Protein 4F27 (pdb70)

Sequence (341 aa):
DAKGTNVNDKVTASDFKLEKTAFDPNQSGNTFAANFKVTGQVKSGDYFTAKLPDSVTGNGDVDYSNSNNTPIADIKSTNGDVVAKATYDILTKTYTFVFTDYVNDKENINGQFSLPLFTDRAKAPKSGTYDANINIADEFDNKITYNYSSPIAGIDKPNGANISSQIIGVDTASGQNTYKQTVFVNPKQRVLGNTWVYIKGYQDKIEESSGKVSATDTKLRIFEVNDTSKLSDSYYADPNDSNLKEVTGEFKDKISYKYDNVASINFGDINKTYVVLVEGHYDNTGKNLKTQVIQENIDPATGKDYSIFGWNNENVVRYGGGSADGDSASGSSGTGSTGNQ

Nearest PDB structures (foldseek):
  4f24-assembly1_A  TM=9.853E-01  e=6.631E-76  Staphylococcus aureus subsp. aureus MRSA252
  3at0-assembly1_A  TM=9.851E-01  e=6.054E-73  Staphylococcus aureus subsp. aureus N315
  3au0-assembly1_A-2  TM=9.522E-01  e=2.713E-72  Staphylococcus aureus subsp. aureus N315
  4jdz-assembly1_B  TM=7.759E-01  e=1.816E-31  Staphylococcus aureus subsp. aureus TCH60
  4je0-assembly1_B  TM=8.077E-01  e=5.785E-31  Staphylococcus aureus subsp. aureus TCH60

Organism: Staphylococcus aureus (strain MRSA252) (NCBI:txid282458)

Foldseek 3Di:
DAQDAEVLVFKDKDPDDKQDQEDAVQVQDWIKKIKMKGAWADAFNYKWKKFKDLWKAQQWLAACVLVQQKFADFAAAPVGHGQWTWMARGVRRMIMTTGHRQRVPFTTKMKMKMGIMYTPCVSQQAFAKDWIAMGTSNHGTDIHTHPYDAQFDFDPDLQTFHKEKEWGYFHPPNPQFKTKMKIKGPLVLHWFAFKKKKKAQADPDPVQAQWADAPVFKDKWKWFFQDSVPGGRSRDDDCPPPRTHTPRVVFPVAWDRPDGRMIMGGPGTGRTMMMMMMIGGGHDPPHFGKIKMKMWTADPVPRHPIYMDMYMYGHDDDHMYMYMDGHD/DDDDDDDDDPPVD

Structure (mmCIF, N/CA/C/O backbone):
data_4F27
#
_entry.id   4F27
#
_cell.length_a   70.983
_cell.length_b   70.983
_cell.length_c   174.908
_cell.angle_alpha   90.00
_cell.angle_beta   90.00
_cell.angle_gamma   120.00
#
_symmetry.space_group_name_H-M   'P 31 2 1'
#
loop_
_entity.id
_entity.type
_entity.pdbx_description
1 polymer 'Clumping factor B'
2 polymer 'peptide from Fibrinogen alpha chain'
3 non-polymer 'MAGNESIUM ION'
4 water water
#
loop_
_atom_site.group_PDB
_atom_site.id
_atom_site.type_symbol
_atom_site.label_atom_id
_atom_site.label_alt_id
_atom_site.label_comp_id
_atom_site.label_asym_id
_atom_site.label_entity_id
_atom_site.label_seq_id
_atom_site.pdbx_PDB_ins_code
_atom_site.Cartn_x
_atom_site.Cartn_y
_atom_site.Cartn_z
_atom_site.occupancy
_atom_site.B_iso_or_equiv
_atom_site.auth_seq_id
_atom_site.auth_comp_id
_atom_site.auth_asym_id
_atom_site.auth_atom_id
_atom_site.pdbx_PDB_model_num
ATOM 1 N N . ASP A 1 30 ? -46.693 26.262 -31.839 1.00 71.68 209 ASP A N 1
ATOM 2 C CA . ASP A 1 30 ? -46.621 25.416 -30.642 1.00 78.00 209 ASP A CA 1
ATOM 3 C C . ASP A 1 30 ? -45.834 24.090 -30.808 1.00 89.69 209 ASP A C 1
ATOM 4 O O . ASP A 1 30 ? -45.107 23.677 -29.899 1.00 86.29 209 ASP A O 1
ATOM 6 N N . ALA A 1 31 ? -45.980 23.419 -31.949 1.00 89.40 210 ALA A N 1
ATOM 7 C CA . ALA A 1 31 ? -45.336 22.110 -32.150 1.00 80.15 210 ALA A CA 1
ATOM 8 C C . ALA A 1 31 ? -43.811 22.226 -32.161 1.00 74.24 210 ALA A C 1
ATOM 9 O O . ALA A 1 31 ? -43.277 23.285 -32.524 1.00 78.32 210 ALA A O 1
ATOM 11 N N . LYS A 1 32 ? -43.126 21.143 -31.769 1.00 64.96 211 LYS A N 1
ATOM 12 C CA . LYS A 1 32 ? -41.662 21.088 -31.752 1.00 51.68 211 LYS A CA 1
ATOM 13 C C . LYS A 1 32 ? -41.105 21.555 -33.101 1.00 55.43 211 LYS A C 1
ATOM 14 O O . LYS A 1 32 ? -41.441 21.013 -34.161 1.00 61.03 211 LYS A O 1
ATOM 20 N N . GLY A 1 33 ? -40.261 22.580 -33.051 1.00 49.86 212 GLY A N 1
ATOM 21 C CA . GLY A 1 33 ? -39.848 23.298 -34.242 1.00 50.50 212 GLY A CA 1
ATOM 22 C C . GLY A 1 33 ? -38.345 23.320 -34.406 1.00 53.15 212 GLY A C 1
ATOM 23 O O . GLY A 1 33 ? -37.739 22.300 -34.721 1.00 54.29 212 GLY A O 1
ATOM 24 N N . THR A 1 34 ? -37.741 24.481 -34.188 1.00 52.46 213 THR A N 1
ATOM 25 C CA . THR A 1 34 ? -36.308 24.671 -34.409 1.00 48.50 213 THR A CA 1
ATOM 26 C C . THR A 1 34 ? -35.466 24.340 -33.171 1.00 54.80 213 THR A C 1
ATOM 27 O O . THR A 1 34 ? -35.855 24.663 -32.039 1.00 48.88 213 THR A O 1
ATOM 31 N N . ASN A 1 35 ? -34.347 23.639 -33.386 1.00 46.54 214 ASN A N 1
ATOM 32 C CA . ASN A 1 35 ? -33.356 23.370 -32.341 1.00 45.56 214 ASN A CA 1
ATOM 33 C C . ASN A 1 35 ? -32.566 24.638 -32.074 1.00 47.05 214 ASN A C 1
ATOM 34 O O . ASN A 1 35 ? -31.912 25.179 -32.991 1.00 48.62 214 ASN A O 1
ATOM 39 N N . VAL A 1 36 ? -32.643 25.148 -30.844 1.00 46.40 215 VAL A N 1
ATOM 40 C CA . VAL A 1 36 ? -31.952 26.392 -30.524 1.00 50.57 215 VAL A CA 1
ATOM 41 C C . VAL A 1 36 ? -30.864 26.167 -29.483 1.00 53.01 215 VAL A C 1
ATOM 42 O O . VAL A 1 36 ? -30.545 27.077 -28.723 1.00 51.83 215 VAL A O 1
ATOM 46 N N . ASN A 1 37 ? -30.277 24.973 -29.480 1.00 45.65 216 ASN A N 1
ATOM 47 C CA . ASN A 1 37 ? -29.093 24.690 -28.658 1.00 45.97 216 ASN A CA 1
ATOM 48 C C . ASN A 1 37 ? -28.016 25.771 -28.834 1.00 47.59 216 ASN A C 1
ATOM 49 O O . ASN A 1 37 ? -27.330 26.149 -27.869 1.00 53.92 216 ASN A O 1
ATOM 54 N N . ASP A 1 38 ? -27.904 26.311 -30.047 1.00 47.68 217 ASP A N 1
ATOM 55 C CA . ASP A 1 38 ? -26.895 27.336 -30.315 1.00 50.67 217 ASP A CA 1
ATOM 56 C C . ASP A 1 38 ? -27.172 28.656 -29.600 1.00 53.54 217 ASP A C 1
ATOM 57 O O . ASP A 1 38 ? -26.304 29.538 -29.581 1.00 56.91 217 ASP A O 1
ATOM 62 N N . LYS A 1 39 ? -28.366 28.794 -29.013 1.00 51.53 218 LYS A N 1
ATOM 63 C CA . LYS A 1 39 ? -28.752 30.037 -28.299 1.00 53.59 218 LYS A CA 1
ATOM 64 C C . LYS A 1 39 ? -28.810 29.824 -26.771 1.00 54.49 218 LYS A C 1
ATOM 65 O O . LYS A 1 39 ? -29.065 30.761 -26.008 1.00 56.38 218 LYS A O 1
ATOM 71 N N . VAL A 1 40 ? -28.586 28.592 -26.330 1.00 48.57 219 VAL A N 1
ATOM 72 C CA . VAL A 1 40 ? -28.790 28.231 -24.947 1.00 50.17 219 VAL A CA 1
ATOM 73 C C . VAL A 1 40 ? -27.471 27.776 -24.339 1.00 55.36 219 VAL A C 1
ATOM 74 O O . VAL A 1 40 ? -26.825 26.862 -24.858 1.00 49.04 219 VAL A O 1
ATOM 78 N N . THR A 1 41 ? -27.072 28.416 -23.240 1.00 56.40 220 THR A N 1
ATOM 79 C CA . THR A 1 41 ? -25.879 28.003 -22.514 1.00 56.38 220 THR A CA 1
ATOM 80 C C . THR A 1 41 ? -26.222 27.526 -21.106 1.00 53.29 220 THR A C 1
ATOM 81 O O . THR A 1 41 ? -26.817 28.271 -20.305 1.00 53.89 220 THR A O 1
ATOM 85 N N . ALA A 1 42 ? -25.786 26.317 -20.787 1.00 49.28 221 ALA A N 1
ATOM 86 C CA . ALA A 1 42 ? -26.023 25.713 -19.469 1.00 46.97 221 ALA A CA 1
ATOM 87 C C . ALA A 1 42 ? -24.785 25.994 -18.623 1.00 49.90 221 ALA A C 1
ATOM 88 O O . ALA A 1 42 ? -23.699 26.185 -19.156 1.00 54.19 221 ALA A O 1
ATOM 90 N N . SER A 1 43 ? -24.930 26.038 -17.307 1.00 59.07 222 SER A N 1
ATOM 91 C CA . SER A 1 43 ? -23.816 26.434 -16.464 1.00 54.75 222 SER A CA 1
ATOM 92 C C . SER A 1 43 ? -24.037 25.958 -15.037 1.00 58.61 222 SER A C 1
ATOM 93 O O . SER A 1 43 ? -25.132 25.489 -14.675 1.00 52.07 222 SER A O 1
ATOM 96 N N . ASP A 1 44 ? -22.980 26.067 -14.235 1.00 52.11 223 ASP A N 1
ATOM 97 C CA . ASP A 1 44 ? -23.000 25.583 -12.852 1.00 51.68 223 ASP A CA 1
ATOM 98 C C . ASP A 1 44 ? -23.579 24.172 -12.731 1.00 51.38 223 ASP A C 1
ATOM 99 O O . ASP A 1 44 ? -24.437 23.887 -11.891 1.00 56.32 223 ASP A O 1
ATOM 104 N N . PHE A 1 45 ? -23.086 23.264 -13.564 1.00 49.24 224 PHE A N 1
ATOM 105 C CA . PHE A 1 45 ? -23.581 21.896 -13.558 1.00 47.50 224 PHE A CA 1
ATOM 106 C C . PHE A 1 45 ? -23.082 21.152 -12.319 1.00 50.03 224 PHE A C 1
ATOM 107 O O . PHE A 1 45 ? -21.913 21.248 -11.961 1.00 47.61 224 PHE A O 1
ATOM 115 N N . LYS A 1 46 ? -23.958 20.393 -11.663 1.00 43.25 225 LYS A N 1
ATOM 116 C CA . LYS A 1 46 ? -23.570 19.666 -10.447 1.00 46.21 225 LYS A CA 1
ATOM 117 C C . LYS A 1 46 ? -24.355 18.388 -10.429 1.00 45.89 225 LYS A C 1
ATOM 118 O O . LYS A 1 46 ? -25.534 18.399 -10.780 1.00 48.56 225 LYS A O 1
ATOM 124 N N . LEU A 1 47 ? -23.725 17.284 -10.039 1.00 46.35 226 LEU A N 1
ATOM 125 C CA . LEU A 1 47 ? -24.489 16.103 -9.654 1.00 47.53 226 LEU A CA 1
ATOM 126 C C . LEU A 1 47 ? -24.745 16.156 -8.151 1.00 51.53 226 LEU A C 1
ATOM 127 O O . LEU A 1 47 ? -23.921 16.678 -7.405 1.00 50.85 226 LEU A O 1
ATOM 132 N N . GLU A 1 48 ? -25.874 15.616 -7.700 1.00 48.01 227 GLU A N 1
ATOM 133 C CA . GLU A 1 48 ? -26.199 15.743 -6.294 1.00 47.07 227 GLU A CA 1
ATOM 134 C C . GLU A 1 48 ? -25.189 14.922 -5.501 1.00 48.53 227 GLU A C 1
ATOM 135 O O . GLU A 1 48 ? -24.707 15.363 -4.461 1.00 44.49 227 GLU A O 1
ATOM 141 N N . LYS A 1 49 ? -24.871 13.740 -6.013 1.00 46.38 228 LYS A N 1
ATOM 142 C CA . LYS A 1 49 ? -23.787 12.914 -5.478 1.00 50.73 228 LYS A CA 1
ATOM 143 C C . LYS A 1 49 ? -23.182 12.066 -6.601 1.00 48.35 228 LYS A C 1
ATOM 144 O O . LYS A 1 49 ? -23.841 11.834 -7.624 1.00 44.45 228 LYS A O 1
ATOM 150 N N . THR A 1 50 ? -21.934 11.621 -6.434 1.00 42.31 229 THR A N 1
ATOM 151 C CA . THR A 1 50 ? -21.274 10.842 -7.506 1.00 41.54 229 THR A CA 1
ATOM 152 C C . THR A 1 50 ? -21.086 9.337 -7.200 1.00 43.78 229 THR A C 1
ATOM 153 O O . THR A 1 50 ? -20.467 8.602 -7.972 1.00 45.47 229 THR A O 1
ATOM 157 N N . ALA A 1 51 ? -21.614 8.886 -6.066 1.00 45.19 230 ALA A N 1
ATOM 158 C CA . ALA A 1 51 ? -21.506 7.479 -5.680 1.00 44.98 230 ALA A CA 1
ATOM 159 C C . ALA A 1 51 ? -22.770 7.064 -4.974 1.00 44.87 230 ALA A C 1
ATOM 160 O O . ALA A 1 51 ? -23.194 7.726 -4.021 1.00 44.43 230 ALA A O 1
ATOM 162 N N . PHE A 1 52 ? -23.368 5.972 -5.429 1.00 41.45 231 PHE A N 1
ATOM 163 C CA . PHE A 1 52 ? -24.540 5.433 -4.739 1.00 44.39 231 PHE A CA 1
ATOM 164 C C . PHE A 1 52 ? -24.762 3.967 -5.086 1.00 41.81 231 PHE A C 1
ATOM 165 O O . PHE A 1 52 ? -24.051 3.392 -5.907 1.00 44.51 231 PHE A O 1
ATOM 173 N N . ASP A 1 53 ? -25.791 3.391 -4.477 1.00 41.46 232 ASP A N 1
ATOM 174 C CA . ASP A 1 53 ? -26.107 1.964 -4.568 1.00 39.73 232 ASP A CA 1
ATOM 175 C C . ASP A 1 53 ? -27.510 1.813 -5.118 1.00 36.27 232 ASP A C 1
ATOM 176 O O . ASP A 1 53 ? -28.476 1.931 -4.359 1.00 40.55 232 ASP A O 1
ATOM 181 N N . PRO A 1 54 ? -27.636 1.542 -6.431 1.00 37.84 233 PRO A N 1
ATOM 182 C CA . PRO A 1 54 ? -28.953 1.433 -7.073 1.00 37.26 233 PRO A CA 1
ATOM 183 C C . PRO A 1 54 ? -29.769 0.256 -6.564 1.00 39.17 233 PRO A C 1
ATOM 184 O O . PRO A 1 54 ? -30.945 0.175 -6.883 1.00 37.41 233 PRO A O 1
ATOM 188 N N . ASN A 1 55 ? -29.156 -0.650 -5.811 1.00 38.01 234 ASN A N 1
ATOM 189 C CA . ASN A 1 55 ? -29.90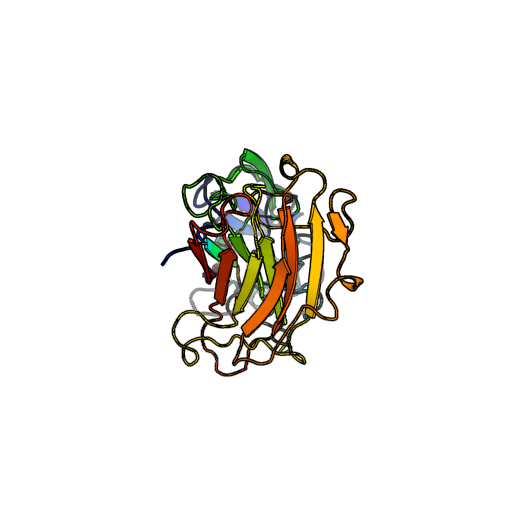4 -1.779 -5.235 1.00 43.39 234 ASN A CA 1
ATOM 190 C C . ASN A 1 55 ? -30.485 -1.481 -3.869 1.00 44.03 234 ASN A C 1
ATOM 191 O O . ASN A 1 55 ? -31.145 -2.346 -3.222 1.00 39.11 234 ASN A O 1
ATOM 196 N N . GLN A 1 56 ? -30.230 -0.262 -3.400 1.00 37.22 235 GLN A N 1
ATOM 197 C CA . GLN A 1 56 ? -30.899 0.205 -2.178 1.00 38.71 235 GLN A CA 1
ATOM 198 C C . GLN A 1 56 ? -31.519 1.574 -2.505 1.00 41.01 235 GLN A C 1
ATOM 199 O O . GLN A 1 56 ? -31.452 2.498 -1.700 1.00 40.70 235 GLN A O 1
ATOM 205 N N . SER A 1 57 ? -32.103 1.678 -3.696 1.00 36.67 236 SER A N 1
ATOM 206 C CA . SER A 1 57 ? -32.840 2.873 -4.129 1.00 42.41 236 SER A CA 1
ATOM 207 C C . SER A 1 57 ? -31.959 4.106 -4.274 1.00 47.19 236 SER A C 1
ATOM 208 O O . SER A 1 57 ? -32.446 5.251 -4.216 1.00 41.22 236 SER A O 1
ATOM 211 N N . GLY A 1 58 ? -30.667 3.887 -4.489 1.00 42.33 237 GLY A N 1
ATOM 212 C CA . GLY A 1 58 ? -29.752 5.008 -4.642 1.00 43.47 237 GLY A CA 1
ATOM 213 C C . GLY A 1 58 ? -29.906 5.630 -6.023 1.00 36.99 237 GLY A C 1
ATOM 214 O O . GLY A 1 58 ? -30.098 4.923 -7.026 1.00 37.94 237 GLY A O 1
ATOM 215 N N . ASN A 1 59 ? -29.845 6.962 -6.078 1.00 40.58 238 ASN A N 1
ATOM 216 C CA . ASN A 1 59 ? -29.898 7.708 -7.364 1.00 42.07 238 ASN A CA 1
ATOM 217 C C . ASN A 1 59 ? -29.251 9.044 -7.142 1.00 39.45 238 ASN A C 1
ATOM 218 O O . ASN A 1 59 ? -28.871 9.374 -6.019 1.00 42.61 238 ASN A O 1
ATOM 223 N N . THR A 1 60 ? -29.154 9.838 -8.195 1.00 38.49 239 THR A N 1
ATOM 224 C CA . THR A 1 60 ? -28.609 11.173 -8.034 1.00 39.23 239 THR A CA 1
ATOM 225 C C . THR A 1 60 ? -29.527 12.145 -8.780 1.00 41.93 239 THR A C 1
ATOM 226 O O . THR A 1 60 ? -30.643 11.785 -9.172 1.00 42.47 239 THR A O 1
ATOM 230 N N . PHE A 1 61 ? -29.076 13.380 -8.931 1.00 41.98 240 PHE A N 1
ATOM 231 C CA . PHE A 1 61 ? -29.795 14.382 -9.702 1.00 40.60 240 PHE A CA 1
ATOM 232 C C . PHE A 1 61 ? -28.742 15.147 -10.478 1.00 47.21 240 PHE A C 1
ATOM 233 O O . PHE A 1 61 ? -27.622 15.350 -9.973 1.00 41.87 240 PHE A O 1
ATOM 249 N N . ALA A 1 63 ? -28.210 19.041 -11.787 1.00 42.64 242 ALA A N 1
ATOM 250 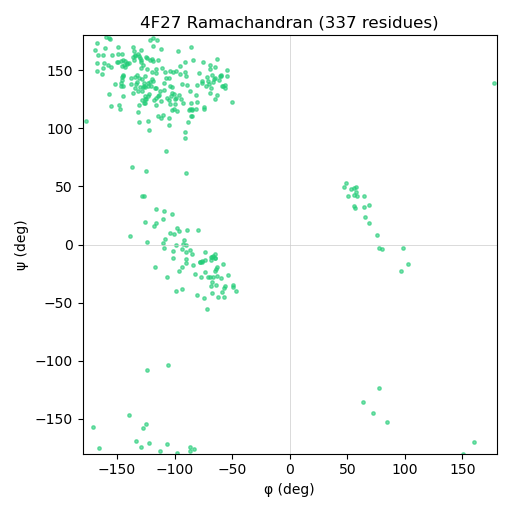C CA . ALA A 1 63 ? -28.763 20.362 -11.578 1.00 45.42 242 ALA A CA 1
ATOM 251 C C . ALA A 1 63 ? -27.914 21.266 -12.433 1.00 50.62 242 ALA A C 1
ATOM 252 O O . ALA A 1 63 ? -26.693 21.099 -12.480 1.00 47.92 242 ALA A O 1
ATOM 254 N N . ALA A 1 64 ? -28.546 22.219 -13.103 1.00 46.31 243 ALA A N 1
ATOM 255 C CA . ALA A 1 64 ? -27.815 23.152 -13.938 1.00 46.17 243 ALA A CA 1
ATOM 256 C C . ALA A 1 64 ? -28.646 24.403 -14.040 1.00 48.78 243 ALA A C 1
ATOM 257 O O . ALA A 1 64 ? -29.868 24.339 -13.919 1.00 53.15 243 ALA A O 1
ATOM 259 N N . ASN A 1 65 ? -27.984 25.528 -14.250 1.00 52.67 244 ASN A N 1
ATOM 260 C CA . ASN A 1 65 ? -28.636 26.741 -14.711 1.00 53.08 244 ASN A CA 1
ATOM 261 C C . ASN A 1 65 ? -28.596 26.778 -16.241 1.00 54.32 244 ASN A C 1
ATOM 262 O O . ASN A 1 65 ? -27.766 26.118 -16.869 1.00 55.70 244 ASN A O 1
ATOM 267 N N . PHE A 1 66 ? -29.505 27.516 -16.859 1.00 49.22 245 PHE A N 1
ATOM 268 C CA . PHE A 1 66 ? -29.402 27.737 -18.308 1.00 52.83 245 PHE A CA 1
ATOM 269 C C . PHE A 1 66 ? -29.876 29.142 -18.600 1.00 56.63 245 PHE A C 1
ATOM 270 O O . PHE A 1 66 ? -30.639 29.719 -17.821 1.00 54.74 245 PHE A O 1
ATOM 278 N N . LYS A 1 67 ? -29.392 29.705 -19.705 1.00 59.46 246 LYS A N 1
ATOM 279 C CA . LYS A 1 67 ? -29.798 31.034 -20.139 1.00 65.38 246 LYS A CA 1
ATOM 280 C C . LYS A 1 67 ? -29.848 31.069 -21.671 1.00 61.10 246 LYS A C 1
ATOM 281 O O . LYS A 1 67 ? -29.060 30.406 -22.354 1.00 61.64 246 LYS A O 1
ATOM 287 N N . VAL A 1 68 ? -30.783 31.845 -22.193 1.00 53.87 247 VAL A N 1
ATOM 288 C CA . VAL A 1 68 ? -30.984 32.024 -23.623 1.00 52.71 247 VAL A CA 1
ATOM 289 C C . VAL A 1 68 ? -30.332 33.336 -24.061 1.00 53.81 247 VAL A C 1
ATOM 290 O O . VAL A 1 68 ? -30.619 34.398 -23.496 1.00 60.16 247 VAL A O 1
ATOM 294 N N . THR A 1 69 ? -29.444 33.281 -25.046 1.00 54.04 248 THR A N 1
ATOM 295 C CA . THR A 1 69 ? -28.925 34.515 -25.631 1.00 58.45 248 THR A CA 1
ATOM 296 C C . THR A 1 69 ? -29.893 35.001 -26.712 1.00 65.95 248 THR A C 1
ATOM 297 O O . THR A 1 69 ? -30.108 34.312 -27.712 1.00 62.26 248 THR A O 1
ATOM 301 N N . GLY A 1 70 ? -30.486 36.176 -26.503 1.00 64.55 249 GLY A N 1
ATOM 302 C CA . GLY A 1 70 ? -31.481 36.708 -27.426 1.00 66.55 249 GLY A CA 1
ATOM 303 C C . GLY A 1 70 ? -32.902 36.204 -27.190 1.00 68.12 249 GLY A C 1
ATOM 304 O O . GLY A 1 70 ? -33.274 35.850 -26.060 1.00 65.27 249 GLY A O 1
ATOM 305 N N . GLN A 1 71 ? -33.708 36.180 -28.248 1.00 65.97 250 GLN A N 1
ATOM 306 C CA . GLN A 1 71 ? -35.101 35.766 -28.119 1.00 62.79 250 GLN A CA 1
ATOM 307 C C . GLN A 1 71 ? -35.358 34.393 -28.747 1.00 60.54 250 GLN A C 1
ATOM 308 O O . GLN A 1 71 ? -34.711 34.006 -29.716 1.00 60.08 250 GLN A O 1
ATOM 314 N N . VAL A 1 72 ? -36.300 33.661 -28.172 1.00 63.60 251 VAL A N 1
ATOM 315 C CA . VAL A 1 72 ? -36.796 32.428 -28.767 1.00 60.93 251 VAL A CA 1
ATOM 316 C C . VAL A 1 72 ? -38.290 32.593 -28.986 1.00 64.85 251 VAL A C 1
ATOM 317 O O . VAL A 1 72 ? -38.864 33.636 -28.634 1.00 61.21 251 VAL A O 1
ATOM 321 N N . LYS A 1 73 ? -38.909 31.596 -29.603 1.00 54.30 252 LYS A N 1
ATOM 322 C CA . LYS A 1 73 ? -40.329 31.651 -29.888 1.00 55.01 252 LYS A CA 1
ATOM 323 C C . LYS A 1 73 ? -40.929 30.322 -29.507 1.00 53.35 252 LYS A C 1
ATOM 324 O O . LYS A 1 73 ? -40.201 29.330 -29.361 1.00 51.75 252 LYS A O 1
ATOM 330 N N . SER A 1 74 ? -42.251 30.277 -29.362 1.00 53.80 253 SER A N 1
ATOM 331 C CA . SER A 1 74 ? -42.917 29.020 -29.018 1.00 52.39 253 SER A CA 1
ATOM 332 C C . SER A 1 74 ? -42.565 27.931 -30.052 1.00 53.62 253 SER A C 1
ATOM 333 O O . SER A 1 74 ? -42.579 28.197 -31.266 1.00 62.57 253 SER A O 1
ATOM 336 N N . GLY A 1 75 ? -42.232 26.738 -29.576 1.00 54.83 254 GLY A N 1
ATOM 337 C CA . GLY A 1 75 ? -41.815 25.667 -30.459 1.00 53.67 254 GLY A CA 1
ATOM 338 C C . GLY A 1 75 ? -40.310 25.501 -30.614 1.00 50.84 254 GLY A C 1
ATOM 339 O O . GLY A 1 75 ? -39.845 24.416 -30.992 1.00 48.52 254 GLY A O 1
ATOM 340 N N . ASP A 1 76 ? -39.547 26.558 -30.343 1.00 53.00 255 ASP A N 1
ATOM 341 C CA . ASP A 1 76 ? -38.097 26.422 -30.241 1.00 51.62 255 ASP A CA 1
ATOM 342 C C . ASP A 1 76 ? -37.771 25.448 -29.131 1.00 53.25 255 ASP A C 1
ATOM 343 O O . ASP A 1 76 ? -38.480 25.391 -28.114 1.00 51.99 255 ASP A O 1
ATOM 348 N N . TYR A 1 77 ? -36.714 24.657 -29.300 1.00 46.16 256 TYR A N 1
ATOM 349 C CA . TYR A 1 77 ? -36.400 23.668 -28.266 1.00 43.97 256 TYR A CA 1
ATOM 350 C C . TYR A 1 77 ? -34.915 23.541 -28.051 1.00 43.55 256 TYR A C 1
ATOM 351 O O . TYR A 1 77 ? -34.128 23.881 -28.938 1.00 47.85 256 TYR A O 1
ATOM 360 N N . PHE A 1 78 ? -34.531 23.087 -26.861 1.00 51.33 257 PHE A N 1
ATOM 361 C CA . PHE A 1 78 ? -33.142 22.716 -26.607 1.00 44.58 257 PHE A CA 1
ATOM 362 C C . PHE A 1 78 ? -33.111 21.356 -25.947 1.00 44.22 257 PHE A C 1
ATOM 363 O O . PHE A 1 78 ? -34.150 20.852 -25.488 1.00 43.31 257 PHE A O 1
ATOM 371 N N . THR A 1 79 ? -31.943 20.715 -25.937 1.00 41.90 258 THR A N 1
ATOM 372 C CA . THR A 1 79 ? -31.874 19.336 -25.492 1.00 38.79 258 THR A CA 1
ATOM 373 C C . THR A 1 79 ? -30.774 19.068 -24.482 1.00 43.44 258 THR A C 1
ATOM 374 O O . THR A 1 79 ? -29.841 19.845 -24.326 1.00 47.56 258 THR A O 1
ATOM 378 N N . ALA A 1 80 ? -30.908 17.948 -23.796 1.00 39.94 259 ALA A N 1
ATOM 379 C CA . ALA A 1 80 ? -29.812 17.406 -23.018 1.00 42.14 259 ALA A CA 1
ATOM 380 C C . ALA A 1 80 ? -29.727 15.916 -23.311 1.00 44.76 259 ALA A C 1
ATOM 381 O O . ALA A 1 80 ? -30.750 15.271 -23.476 1.00 49.31 259 ALA A O 1
ATOM 383 N N . LYS A 1 81 ? -28.521 15.357 -23.362 1.00 45.97 260 LYS A N 1
ATOM 384 C CA . LYS A 1 81 ? -28.315 13.978 -23.817 1.00 44.37 260 LYS A CA 1
ATOM 385 C C . LYS A 1 81 ? -27.492 13.243 -22.778 1.00 42.59 260 LYS A C 1
ATOM 386 O O . LYS A 1 81 ? -26.462 13.751 -22.342 1.00 44.62 260 LYS A O 1
ATOM 392 N N . LEU A 1 82 ? -27.944 12.048 -22.402 1.00 39.71 261 LEU A N 1
ATOM 393 C CA . LEU A 1 82 ? -27.285 11.224 -21.379 1.00 39.42 261 LEU A CA 1
ATOM 394 C C . LEU A 1 82 ? -26.418 10.163 -22.047 1.00 41.36 261 LEU A C 1
ATOM 395 O O . LEU A 1 82 ? -26.754 9.686 -23.141 1.00 40.86 261 LEU A O 1
ATOM 400 N N . PRO A 1 83 ? -25.314 9.763 -21.395 1.00 40.89 262 PRO A N 1
ATOM 401 C CA . PRO A 1 83 ? -24.424 8.720 -21.920 1.00 47.29 262 PRO A CA 1
ATOM 402 C C . PRO A 1 83 ? -24.841 7.312 -21.530 1.00 44.25 262 PRO A C 1
ATOM 403 O O . PRO A 1 83 ? -25.859 7.132 -20.866 1.00 43.89 262 PRO A O 1
ATOM 407 N N . ASP A 1 84 ? -24.056 6.311 -21.924 1.00 45.41 263 ASP A N 1
ATOM 408 C CA . ASP A 1 84 ? -24.426 4.920 -21.649 1.00 39.99 263 ASP A CA 1
ATOM 409 C C . ASP A 1 84 ? -24.675 4.605 -20.164 1.00 41.15 263 ASP A C 1
ATOM 410 O O . ASP A 1 84 ? -25.530 3.789 -19.874 1.00 42.20 263 ASP A O 1
ATOM 415 N N . SER A 1 85 ? -23.928 5.219 -19.241 1.00 43.85 264 SER A N 1
ATOM 416 C CA . SER A 1 85 ? -23.956 4.774 -17.838 1.00 41.62 264 SER A CA 1
ATOM 417 C C . SER A 1 85 ? -25.174 5.169 -17.010 1.00 39.15 264 SER A C 1
ATOM 418 O O . SER A 1 85 ? -25.371 4.627 -15.918 1.00 41.16 264 SER A O 1
ATOM 421 N N . VAL A 1 86 ? -25.976 6.113 -17.492 1.00 38.48 265 VAL A N 1
ATOM 422 C CA . VAL A 1 86 ? -27.112 6.628 -16.706 1.00 40.88 265 VAL A CA 1
ATOM 423 C C . VAL A 1 86 ? -28.409 6.632 -17.504 1.00 42.09 265 VAL A C 1
ATOM 424 O O . VAL A 1 86 ? -28.401 6.580 -18.737 1.00 38.97 265 VAL A O 1
ATOM 428 N N . THR A 1 87 ? -29.532 6.689 -16.793 1.00 40.74 266 THR A N 1
ATOM 429 C CA . THR A 1 87 ? -30.837 6.839 -17.425 1.00 35.13 266 THR A CA 1
ATOM 430 C C . THR A 1 87 ? -31.677 7.869 -16.717 1.00 40.07 266 THR A C 1
ATOM 431 O O . THR A 1 87 ? -31.438 8.176 -15.552 1.00 40.73 266 THR A O 1
ATOM 435 N N . GLY A 1 88 ? -32.669 8.409 -17.418 1.00 40.17 267 GLY A N 1
ATOM 436 C CA . GLY A 1 88 ? -33.576 9.366 -16.800 1.00 42.96 267 GLY A CA 1
ATOM 437 C C . GLY A 1 88 ? -34.801 8.719 -16.167 1.00 39.52 267 GLY A C 1
ATOM 438 O O . GLY A 1 88 ? -35.546 9.380 -15.414 1.00 40.89 267 GLY A O 1
ATOM 439 N N . ASN A 1 89 ? -35.026 7.445 -16.477 1.00 37.75 268 ASN A N 1
ATOM 440 C CA . ASN A 1 89 ? -36.238 6.763 -16.021 1.00 38.31 268 ASN A CA 1
ATOM 441 C C . ASN A 1 89 ? -35.976 5.761 -14.894 1.00 38.91 268 ASN A C 1
ATOM 442 O O . ASN A 1 89 ? -36.865 5.491 -14.059 1.00 36.80 268 ASN A O 1
ATOM 447 N N . GLY A 1 90 ? -34.761 5.209 -14.862 1.00 36.84 269 GLY A N 1
ATOM 448 C CA . GLY A 1 90 ? -34.412 4.272 -13.801 1.00 37.74 269 GLY A CA 1
ATOM 449 C C . GLY A 1 90 ? -35.287 3.040 -13.903 1.00 41.48 269 GLY A C 1
ATOM 450 O O . GLY A 1 90 ? -35.502 2.503 -14.994 1.00 39.57 269 GLY A O 1
ATOM 451 N N . ASP A 1 91 ? -35.800 2.589 -12.766 1.00 38.98 270 ASP A N 1
ATOM 452 C CA . ASP A 1 91 ? -36.629 1.382 -12.720 1.00 35.80 270 ASP A CA 1
ATOM 453 C C . ASP A 1 91 ? -38.096 1.604 -13.153 1.00 41.34 270 ASP A C 1
ATOM 454 O O . ASP A 1 91 ? -38.938 0.737 -12.960 1.00 40.43 270 ASP A O 1
ATOM 459 N N . VAL A 1 92 ? -38.411 2.750 -13.746 1.00 37.40 271 VAL A N 1
ATOM 460 C CA . VAL A 1 92 ? -39.755 2.928 -14.293 1.00 43.19 271 VAL A CA 1
ATOM 461 C C . VAL A 1 92 ? -39.672 2.703 -15.805 1.00 41.71 271 VAL A C 1
ATOM 462 O O . VAL A 1 92 ? -38.789 3.265 -16.467 1.00 37.45 271 VAL A O 1
ATOM 466 N N . ASP A 1 93 ? -40.557 1.844 -16.331 1.00 38.79 272 ASP A N 1
ATOM 467 C CA . ASP A 1 93 ? -40.499 1.320 -17.701 1.00 41.91 272 ASP A CA 1
ATOM 468 C C . ASP A 1 93 ? -41.507 2.038 -18.612 1.00 40.74 272 ASP A C 1
ATOM 469 O O . ASP A 1 93 ? -42.693 2.167 -18.268 1.00 42.93 272 ASP A O 1
ATOM 474 N N . TYR A 1 94 ? -41.055 2.514 -19.773 1.00 40.46 273 TYR A N 1
ATOM 475 C CA . TYR A 1 94 ? -41.935 3.279 -20.651 1.00 43.92 273 TYR A CA 1
ATOM 476 C C . TYR A 1 94 ? -42.129 2.586 -21.990 1.00 44.40 273 TYR A C 1
ATOM 477 O O . TYR A 1 94 ? -42.594 3.200 -22.975 1.00 41.43 273 TYR A O 1
ATOM 486 N N . SER A 1 95 ? -41.775 1.304 -22.035 1.00 42.87 274 SER A N 1
ATOM 487 C CA . SER A 1 95 ? -41.862 0.570 -23.293 1.00 44.02 274 SER A CA 1
ATOM 488 C C . SER A 1 95 ? -43.312 0.457 -23.747 1.00 44.84 274 SER A C 1
ATOM 489 O O . SER A 1 95 ? -43.575 0.289 -24.925 1.00 49.02 274 SER A O 1
ATOM 492 N N . ASN A 1 96 ? -44.268 0.565 -22.826 1.00 45.95 275 ASN A N 1
ATOM 493 C CA . ASN A 1 96 ? -45.670 0.498 -23.254 1.00 50.75 275 ASN A CA 1
ATOM 494 C C . ASN A 1 96 ? -46.252 1.871 -23.564 1.00 51.81 275 ASN A C 1
ATOM 495 O O . ASN A 1 96 ? -47.445 1.981 -23.861 1.00 48.71 275 ASN A O 1
ATOM 500 N N . SER A 1 97 ? -45.411 2.910 -23.479 1.00 44.27 276 SER A N 1
ATOM 501 C CA . SER A 1 97 ? -45.819 4.294 -23.742 1.00 47.59 276 SER A CA 1
ATOM 502 C C . SER A 1 97 ? -44.897 4.914 -24.779 1.00 49.89 276 SER A C 1
ATOM 503 O O . SER A 1 97 ? -44.433 6.058 -24.609 1.00 46.25 276 SER A O 1
ATOM 506 N N . ASN A 1 98 ? -44.572 4.133 -25.804 1.00 49.40 277 ASN A N 1
ATOM 507 C CA . ASN A 1 98 ? -43.765 4.621 -26.927 1.00 52.56 277 ASN A CA 1
ATOM 508 C C . ASN A 1 98 ? -42.399 5.192 -26.500 1.00 51.00 277 ASN A C 1
ATOM 509 O O . ASN A 1 98 ? -41.874 6.122 -27.118 1.00 47.90 277 ASN A O 1
ATOM 514 N N . ASN A 1 99 ? -41.843 4.644 -25.423 1.00 44.90 278 ASN A N 1
ATOM 515 C CA . ASN A 1 99 ? -40.500 5.018 -24.951 1.00 43.89 278 ASN A CA 1
ATOM 516 C C . ASN A 1 99 ? -40.337 6.497 -24.682 1.00 47.38 278 ASN A C 1
ATOM 517 O O . ASN A 1 99 ? -39.244 7.075 -24.839 1.00 46.31 278 ASN A O 1
ATOM 522 N N . THR A 1 100 ? -41.428 7.110 -24.237 1.00 42.07 279 THR A N 1
ATOM 523 C CA . THR A 1 100 ? -41.429 8.543 -24.006 1.00 37.52 279 THR A CA 1
ATOM 524 C C . THR A 1 100 ? -41.965 8.797 -22.618 1.00 45.28 279 THR A C 1
ATOM 525 O O . THR A 1 100 ? -42.958 8.168 -22.192 1.00 45.33 279 THR A O 1
ATOM 537 N N . PRO A 1 102 ? -43.103 12.020 -19.997 1.00 57.27 281 PRO A N 1
ATOM 538 C CA . PRO A 1 102 ? -43.200 13.441 -19.649 1.00 51.52 281 PRO A CA 1
ATOM 539 C C . PRO A 1 102 ? -42.286 13.770 -18.494 1.00 49.85 281 PRO A C 1
ATOM 540 O O . PRO A 1 102 ? -42.047 12.919 -17.636 1.00 49.25 281 PRO A O 1
ATOM 544 N N . ILE A 1 103 ? -41.826 15.018 -18.450 1.00 49.52 282 ILE A N 1
ATOM 545 C CA . ILE A 1 103 ? -40.955 15.511 -17.394 1.00 50.67 282 ILE A CA 1
ATOM 546 C C . ILE A 1 103 ? -41.694 16.722 -16.818 1.00 53.19 282 ILE A C 1
ATOM 547 O O . ILE A 1 103 ? -42.595 17.271 -17.467 1.00 47.48 282 ILE A O 1
ATOM 552 N N . ALA A 1 104 ? -41.338 17.128 -15.604 1.00 50.18 283 ALA A N 1
ATOM 553 C CA . ALA A 1 104 ? -41.949 18.294 -14.987 1.00 48.57 283 ALA A CA 1
ATOM 554 C C . ALA A 1 104 ? -41.831 19.536 -15.879 1.00 48.26 283 ALA A C 1
ATOM 555 O O . ALA A 1 104 ? -40.844 19.711 -16.590 1.00 49.24 283 ALA A O 1
ATOM 557 N N . ASP A 1 105 ? -42.844 20.389 -15.845 1.00 48.59 284 ASP A N 1
ATOM 558 C CA . ASP A 1 105 ? -42.814 21.643 -16.586 1.00 53.41 284 ASP A CA 1
ATOM 559 C C . ASP A 1 105 ? -41.856 22.612 -15.941 1.00 56.47 284 ASP A C 1
ATOM 560 O O . ASP A 1 105 ? -41.743 22.666 -14.711 1.00 56.37 284 ASP A O 1
ATOM 565 N N . ILE A 1 106 ? -41.179 23.391 -16.782 1.00 54.66 285 ILE A N 1
ATOM 566 C CA . ILE A 1 106 ? -40.376 24.511 -16.322 1.00 52.00 285 ILE A CA 1
ATOM 567 C C . ILE A 1 106 ? -41.326 25.706 -16.217 1.00 57.85 285 ILE A C 1
ATOM 568 O O . ILE A 1 106 ? -41.883 26.167 -17.235 1.00 52.28 285 ILE A O 1
ATOM 573 N N . LYS A 1 107 ? -41.503 26.203 -14.987 1.00 61.12 286 LYS A N 1
ATOM 574 C CA . LYS A 1 107 ? -42.523 27.198 -14.658 1.00 62.35 286 LYS A CA 1
ATOM 575 C C . LYS A 1 107 ? -41.914 28.478 -14.124 1.00 61.10 286 LYS A C 1
ATOM 576 O O . LYS A 1 107 ? -40.886 28.445 -13.459 1.00 63.30 286 LYS A O 1
ATOM 582 N N . SER A 1 108 ? -42.565 29.606 -14.389 1.00 54.41 287 SER A N 1
ATOM 583 C CA . SER A 1 108 ? -42.130 30.881 -13.828 1.00 56.68 287 SER A CA 1
ATOM 584 C C . SER A 1 108 ? -42.673 31.077 -12.399 1.00 57.16 287 SER A C 1
ATOM 585 O O . SER A 1 108 ? -43.310 30.177 -11.839 1.00 57.57 287 SER A O 1
ATOM 588 N N . THR A 1 109 ? -42.419 32.243 -11.817 1.00 72.40 288 THR A N 1
ATOM 589 C CA . THR A 1 109 ? -42.854 32.530 -10.447 1.00 80.70 288 THR A CA 1
ATOM 590 C C . THR A 1 109 ? -44.380 32.503 -10.329 1.00 81.58 288 THR A C 1
ATOM 591 O O . THR A 1 109 ? -44.938 31.892 -9.411 1.00 83.84 288 THR A O 1
ATOM 595 N N . ASN A 1 110 ? -45.048 33.138 -11.287 1.00 75.87 289 ASN A N 1
ATOM 596 C CA . ASN A 1 110 ? -46.503 33.152 -11.344 1.00 78.61 289 ASN A CA 1
ATOM 597 C C . ASN A 1 110 ? -47.095 31.755 -11.585 1.00 79.75 289 ASN A C 1
ATOM 598 O O . ASN A 1 110 ? -48.300 31.552 -11.455 1.00 82.89 289 ASN A O 1
ATOM 603 N N . GLY A 1 111 ? -46.246 30.793 -11.943 1.00 72.98 290 GLY A N 1
ATOM 604 C CA . GLY A 1 111 ? -46.702 29.442 -12.213 1.00 66.92 290 GLY A CA 1
ATOM 605 C C . GLY A 1 111 ? -46.913 29.106 -13.687 1.00 64.79 290 GLY A C 1
ATOM 606 O O . GLY A 1 111 ? -47.247 27.962 -14.006 1.00 65.03 290 GLY A O 1
ATOM 607 N N . ASP A 1 112 ? -46.714 30.091 -14.571 1.00 63.89 291 ASP A N 1
ATOM 608 C CA . ASP A 1 112 ? -46.917 29.926 -16.020 1.00 67.80 291 ASP A CA 1
ATOM 609 C C . ASP A 1 112 ? -45.923 28.929 -16.600 1.00 65.00 291 ASP A C 1
ATOM 610 O O . ASP A 1 112 ? -44.766 28.889 -16.178 1.00 59.89 291 ASP A O 1
ATOM 615 N N . VAL A 1 113 ? -46.352 28.126 -17.569 1.00 60.17 292 VAL A N 1
ATOM 616 C CA . VAL A 1 113 ? -45.428 27.134 -18.112 1.00 54.00 292 VAL A CA 1
ATOM 617 C C . VAL A 1 113 ? -44.508 27.816 -19.135 1.00 56.57 292 VAL A C 1
ATOM 618 O O . VAL A 1 113 ? -44.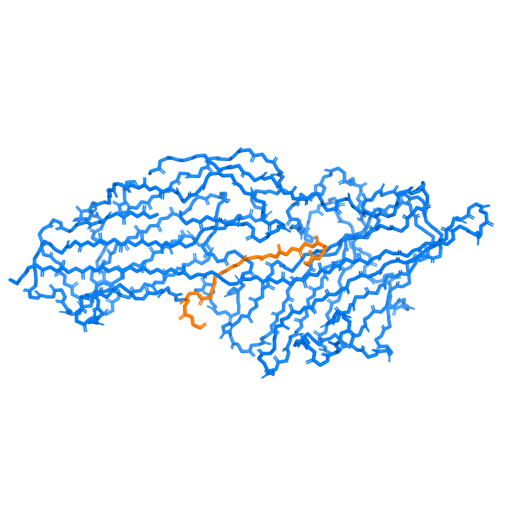985 28.437 -20.095 1.00 55.59 292 VAL A O 1
ATOM 622 N N . VAL A 1 114 ? -43.196 27.724 -18.907 1.00 54.87 293 VAL A N 1
ATOM 623 C CA . VAL A 1 114 ? -42.215 28.358 -19.793 1.00 57.68 293 VAL A CA 1
ATOM 624 C C . VAL A 1 114 ? -41.744 27.361 -20.867 1.00 55.97 293 VAL A C 1
ATOM 625 O O . VAL A 1 114 ? -41.536 27.724 -22.028 1.00 53.61 293 VAL A O 1
ATOM 629 N N . ALA A 1 115 ? -41.584 26.112 -20.463 1.00 52.51 294 ALA A N 1
ATOM 630 C CA . ALA A 1 115 ? -41.212 25.043 -21.400 1.00 56.15 294 ALA A CA 1
ATOM 631 C C . ALA A 1 115 ? -41.880 23.773 -20.966 1.00 53.67 294 ALA A C 1
ATOM 632 O O . ALA A 1 115 ? -41.953 23.503 -19.768 1.00 54.85 294 ALA A O 1
ATOM 634 N N . LYS A 1 116 ? -42.358 22.966 -21.908 1.00 49.07 295 LYS A N 1
ATOM 635 C CA . LYS A 1 116 ? -42.760 21.620 -21.516 1.00 51.44 295 LYS A CA 1
ATOM 636 C C . LYS A 1 116 ? -41.655 20.657 -21.924 1.00 51.50 295 LYS A C 1
ATOM 637 O O . LYS A 1 116 ? -40.949 20.875 -22.913 1.00 53.32 295 LYS A O 1
ATOM 643 N N . ALA A 1 117 ? -41.487 19.587 -21.168 1.00 44.80 296 ALA A N 1
ATOM 644 C CA . ALA A 1 117 ? -40.314 18.752 -21.354 1.00 46.36 296 ALA A CA 1
ATOM 645 C C . ALA A 1 117 ? -40.695 17.287 -21.467 1.00 52.00 296 ALA A C 1
ATOM 646 O O . ALA A 1 117 ? -41.621 16.818 -20.786 1.00 47.39 296 ALA A O 1
ATOM 648 N N . THR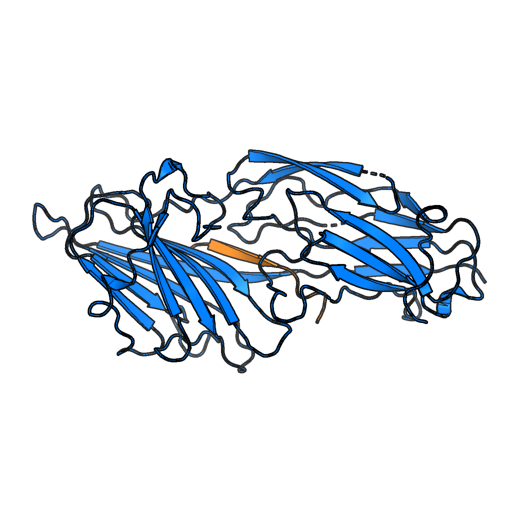 A 1 118 ? -39.982 16.560 -22.328 1.00 43.43 297 THR A N 1
ATOM 649 C CA . THR A 1 118 ? -40.101 15.107 -22.334 1.00 44.04 297 THR A CA 1
ATOM 650 C C . THR A 1 118 ? -38.729 14.440 -22.443 1.00 44.96 297 THR A C 1
ATOM 651 O O . THR A 1 118 ? -37.731 15.086 -22.773 1.00 43.25 297 THR A O 1
ATOM 655 N N . TYR A 1 119 ? -38.692 13.124 -22.250 1.00 37.28 298 TYR A N 1
ATOM 656 C CA . TYR A 1 119 ? -37.439 12.401 -22.293 1.00 38.58 298 TYR A CA 1
ATOM 657 C C . TYR A 1 119 ? -37.648 11.137 -23.091 1.00 45.10 298 TYR A C 1
ATOM 658 O O . TYR A 1 119 ? -38.631 10.420 -22.855 1.00 43.83 298 TYR A O 1
ATOM 667 N N . ASP A 1 120 ? -36.758 10.876 -24.061 1.00 41.20 299 ASP A N 1
ATOM 668 C CA . ASP A 1 120 ? -36.841 9.651 -24.869 1.00 39.88 299 ASP A CA 1
ATOM 669 C C . ASP A 1 120 ? -35.981 8.553 -24.245 1.00 40.93 299 ASP A C 1
ATOM 670 O O . ASP A 1 120 ? -34.778 8.738 -24.037 1.00 39.97 299 ASP A O 1
ATOM 675 N N . ILE A 1 121 ? -36.591 7.419 -23.909 1.00 41.94 300 ILE A N 1
ATOM 676 C CA . ILE A 1 121 ? -35.863 6.368 -23.184 1.00 44.63 300 ILE A CA 1
ATOM 677 C C . ILE A 1 121 ? -34.770 5.703 -24.022 1.00 46.84 300 ILE A C 1
ATOM 678 O O . ILE A 1 121 ? -33.696 5.356 -23.505 1.00 45.73 300 ILE A O 1
ATOM 683 N N . LEU A 1 122 ? -35.050 5.549 -25.314 1.00 44.91 301 LEU A N 1
ATOM 684 C CA . LEU A 1 122 ? -34.140 4.878 -26.231 1.00 48.02 301 LEU A CA 1
ATOM 685 C C . LEU A 1 122 ? -32.938 5.750 -26.587 1.00 47.67 301 LEU A C 1
ATOM 686 O O . LEU A 1 122 ? -31.801 5.294 -26.568 1.00 52.76 301 LEU A O 1
ATOM 691 N N . THR A 1 123 ? -33.184 7.014 -26.900 1.00 38.88 302 THR A N 1
ATOM 692 C CA . THR A 1 123 ? -32.086 7.896 -27.297 1.00 36.78 302 THR A CA 1
ATOM 693 C C . THR A 1 123 ? -31.484 8.702 -26.128 1.00 37.73 302 THR A C 1
ATOM 694 O O . THR A 1 123 ? -30.531 9.445 -26.333 1.00 44.92 302 THR A O 1
ATOM 698 N N . LYS A 1 124 ? -32.069 8.564 -24.933 1.00 38.93 303 LYS A N 1
ATOM 699 C CA . LYS A 1 124 ? -31.655 9.270 -23.707 1.00 42.86 303 LYS A CA 1
ATOM 700 C C . LYS A 1 124 ? -31.523 10.775 -23.900 1.00 42.20 303 LYS A C 1
ATOM 701 O O . LYS A 1 124 ? -30.587 11.416 -23.409 1.00 44.78 303 LYS A O 1
ATOM 707 N N . THR A 1 125 ? -32.488 11.330 -24.617 1.00 40.53 304 THR A N 1
ATOM 708 C CA . THR A 1 125 ? -32.504 12.722 -24.945 1.00 37.50 304 THR A CA 1
ATOM 709 C C . THR A 1 125 ? -33.687 13.384 -24.228 1.00 42.40 304 THR A C 1
ATOM 710 O O . THR A 1 125 ? -34.822 12.920 -24.305 1.00 40.44 304 THR A O 1
ATOM 714 N N . TYR A 1 126 ? -33.408 14.467 -23.523 1.00 38.58 305 TYR A N 1
ATOM 715 C CA . TYR A 1 126 ? -34.435 15.336 -22.992 1.00 42.85 305 TYR A CA 1
ATOM 716 C C . TYR A 1 126 ? -34.655 16.448 -23.999 1.00 45.03 305 TYR A C 1
ATOM 717 O O . TYR A 1 126 ? -33.690 17.025 -24.506 1.00 45.74 305 TYR A O 1
ATOM 726 N N . THR A 1 127 ? -35.915 16.794 -24.225 1.00 38.59 306 THR A N 1
ATOM 727 C CA . THR A 1 127 ? -36.257 17.905 -25.102 1.00 41.61 306 THR A CA 1
ATOM 728 C C . THR A 1 127 ? -37.155 18.885 -24.344 1.00 43.40 306 THR A C 1
ATOM 729 O O . THR A 1 127 ? -38.245 18.509 -23.862 1.00 46.87 306 THR A O 1
ATOM 733 N N . PHE A 1 128 ? -36.678 20.131 -24.251 1.00 42.71 307 PHE A N 1
ATOM 734 C CA . PHE A 1 128 ? -37.381 21.242 -23.615 1.00 44.45 307 PHE A CA 1
ATOM 735 C C . PHE A 1 128 ? -37.905 22.135 -24.697 1.00 47.33 307 PHE A C 1
ATOM 736 O O . PHE A 1 128 ? -37.109 22.817 -25.379 1.00 50.50 307 PHE A O 1
ATOM 744 N N . VAL A 1 129 ? -39.230 22.133 -24.878 1.00 41.81 308 VAL A N 1
ATOM 745 C CA . VAL A 1 129 ? -39.860 22.975 -25.904 1.00 44.08 308 VAL A CA 1
ATOM 746 C C . VAL A 1 129 ? -40.533 24.207 -25.302 1.00 46.59 308 VAL A C 1
ATOM 747 O O . VAL A 1 129 ? -41.441 24.064 -24.478 1.00 46.89 308 VAL A O 1
ATOM 751 N N . PHE A 1 130 ? -40.113 25.396 -25.728 1.00 45.69 309 PHE A N 1
ATOM 752 C CA . PHE A 1 130 ? -40.660 26.639 -25.211 1.00 49.30 309 PHE A CA 1
ATOM 753 C C . PHE A 1 130 ? -42.115 26.845 -25.625 1.00 57.00 309 PHE A C 1
ATOM 754 O O . PHE A 1 130 ? -42.528 26.458 -26.738 1.00 54.38 309 PHE A O 1
ATOM 762 N N . THR A 1 131 ? -42.885 27.462 -24.728 1.00 55.39 310 THR A N 1
ATOM 763 C CA . THR A 1 131 ? -44.288 27.779 -24.993 1.00 53.02 310 THR A CA 1
ATOM 764 C C . THR A 1 131 ? -44.404 29.215 -25.436 1.00 57.38 310 THR A C 1
ATOM 765 O O . THR A 1 131 ? -43.403 29.929 -25.533 1.00 57.34 310 THR A O 1
ATOM 769 N N . ASP A 1 132 ? -45.619 29.670 -25.711 1.00 66.83 311 ASP A N 1
ATOM 770 C CA . ASP A 1 132 ? -45.778 31.052 -26.159 1.00 72.26 311 ASP A CA 1
ATOM 771 C C . ASP A 1 132 ? -45.421 32.102 -25.074 1.00 58.44 311 ASP A C 1
ATOM 772 O O . ASP A 1 132 ? -45.292 33.295 -25.375 1.00 62.99 311 ASP A O 1
ATOM 777 N N . TYR A 1 133 ? -45.227 31.648 -23.836 1.00 63.95 312 TYR A N 1
ATOM 778 C CA . TYR A 1 133 ? -44.743 32.516 -22.763 1.00 64.79 312 TYR A CA 1
ATOM 779 C C . TYR A 1 133 ? -43.510 33.293 -23.212 1.00 67.47 312 TYR A C 1
ATOM 780 O O . TYR A 1 133 ? -43.327 34.464 -22.855 1.00 66.83 312 TYR A O 1
ATOM 789 N N . VAL A 1 134 ? -42.668 32.636 -24.002 1.00 56.37 313 VAL A N 1
ATOM 790 C CA . VAL A 1 134 ? -41.401 33.227 -24.412 1.00 55.66 313 VAL A CA 1
ATOM 791 C C . VAL A 1 134 ? -41.509 34.244 -25.524 1.00 57.46 313 VAL A C 1
ATOM 792 O O . VAL A 1 134 ? -40.559 34.991 -25.759 1.00 59.99 313 VAL A O 1
ATOM 796 N N . ASN A 1 135 ? -42.640 34.297 -26.225 1.00 58.28 314 ASN A N 1
ATOM 797 C CA . ASN A 1 135 ? -42.688 35.113 -27.435 1.00 59.92 314 ASN A CA 1
ATOM 798 C C . ASN A 1 135 ? -42.373 36.597 -27.190 1.00 67.27 314 ASN A C 1
ATOM 799 O O . ASN A 1 135 ? -41.644 37.222 -27.965 1.00 66.10 314 ASN A O 1
ATOM 804 N N . ASP A 1 136 ? -42.888 37.151 -26.095 1.00 71.05 315 ASP A N 1
ATOM 805 C CA . ASP A 1 136 ? -42.683 38.578 -25.806 1.00 73.16 315 ASP A CA 1
ATOM 806 C C . ASP A 1 136 ? -41.534 38.846 -24.824 1.00 75.97 315 ASP A C 1
ATOM 807 O O . ASP A 1 136 ? -41.401 39.956 -24.301 1.00 85.84 315 ASP A O 1
ATOM 812 N N . LYS A 1 137 ? -40.704 37.832 -24.585 1.00 72.11 316 LYS A N 1
ATOM 813 C CA . LYS A 1 137 ? -39.641 37.938 -23.593 1.00 68.46 316 LYS A CA 1
ATOM 814 C C . LYS A 1 137 ? -38.254 37.938 -24.216 1.00 70.03 316 LYS A C 1
ATOM 815 O O . LYS A 1 137 ? -38.089 37.663 -25.412 1.00 66.38 316 LYS A O 1
ATOM 821 N N . GLU A 1 138 ? -37.258 38.277 -23.403 1.00 69.74 317 GLU A N 1
ATOM 822 C CA . GLU A 1 138 ? -35.869 38.165 -23.824 1.00 73.44 317 GLU A CA 1
ATOM 823 C C . GLU A 1 138 ? -34.963 37.788 -22.659 1.00 78.86 317 GLU A C 1
ATOM 824 O O . GLU A 1 138 ? -35.277 38.062 -21.490 1.00 72.71 317 GLU A O 1
ATOM 830 N N . ASN A 1 139 ? -33.844 37.144 -22.989 1.00 84.44 318 ASN A N 1
ATOM 831 C CA . ASN A 1 139 ? -32.850 36.740 -21.997 1.00 80.60 318 ASN A CA 1
ATOM 832 C C . ASN A 1 139 ? -33.447 35.868 -20.902 1.00 72.94 318 ASN A C 1
ATOM 833 O O . ASN A 1 139 ? -33.157 36.038 -19.712 1.00 72.41 318 ASN A O 1
ATOM 838 N N . ILE A 1 140 ? -34.292 34.936 -21.326 1.00 61.62 319 ILE A N 1
ATOM 839 C CA . ILE A 1 140 ? -34.868 33.964 -20.422 1.00 58.44 319 ILE A CA 1
ATOM 840 C C . ILE A 1 140 ? -33.740 33.190 -19.764 1.00 60.65 319 ILE A C 1
ATOM 841 O O . ILE A 1 140 ? -32.785 32.824 -20.427 1.00 58.63 319 ILE A O 1
ATOM 846 N N . ASN A 1 141 ? -33.833 32.973 -18.455 1.00 64.94 320 ASN A N 1
ATOM 847 C CA . ASN A 1 141 ? -32.869 32.147 -17.735 1.00 63.89 320 ASN A CA 1
ATOM 848 C C . ASN A 1 141 ? -33.593 31.330 -16.690 1.00 64.08 320 ASN A C 1
ATOM 849 O O . ASN A 1 141 ? -34.656 31.721 -16.205 1.00 59.22 320 ASN A O 1
ATOM 854 N N . GLY A 1 142 ? -33.003 30.214 -16.312 1.00 60.02 321 GLY A N 1
ATOM 855 C CA . GLY A 1 142 ? -33.625 29.377 -15.307 1.00 59.25 321 GLY A CA 1
ATOM 856 C C . GLY A 1 142 ? -32.709 28.270 -14.849 1.00 58.52 321 GLY A C 1
ATOM 857 O O . GLY A 1 142 ? -31.482 28.367 -14.993 1.00 52.46 321 GLY A O 1
ATOM 858 N N . GLN A 1 143 ? -33.309 27.207 -14.316 1.00 48.79 322 GLN A N 1
ATOM 859 C CA . GLN A 1 143 ? -32.548 26.141 -13.703 1.00 53.18 322 GLN A CA 1
ATOM 860 C C . GLN A 1 143 ? -33.432 24.908 -13.624 1.00 51.54 322 GLN A C 1
ATOM 861 O O . GLN A 1 143 ? -34.663 25.031 -13.627 1.00 48.33 322 GLN A O 1
ATOM 867 N N . PHE A 1 144 ? -32.816 23.725 -13.560 1.00 48.17 323 PHE A N 1
ATOM 868 C CA . PHE A 1 144 ? -33.568 22.511 -13.318 1.00 47.17 323 PHE A CA 1
ATOM 869 C C . PHE A 1 144 ? -32.785 21.505 -12.454 1.00 48.53 323 PHE A C 1
ATOM 870 O O . PHE A 1 144 ? -31.554 21.573 -12.361 1.00 47.18 323 PHE A O 1
ATOM 878 N N . SER A 1 145 ? -33.515 20.591 -11.821 1.00 47.33 324 SER A N 1
ATOM 879 C CA . SER A 1 145 ? -32.941 19.423 -11.134 1.00 47.78 324 SER A CA 1
ATOM 880 C C . SER A 1 145 ? -33.711 18.229 -11.604 1.00 44.51 324 SER A C 1
ATOM 881 O O . SER A 1 145 ? -34.920 18.173 -11.395 1.00 46.87 324 SER A O 1
ATOM 884 N N . LEU A 1 146 ? -33.024 17.277 -12.225 1.00 40.09 325 LEU A N 1
ATOM 885 C CA . LEU A 1 146 ? -33.671 16.093 -12.714 1.00 43.50 325 LEU A CA 1
ATOM 886 C C . LEU A 1 146 ? -32.970 14.874 -12.164 1.00 40.68 325 LEU A C 1
ATOM 887 O O . LEU A 1 146 ? -31.739 14.809 -12.162 1.00 42.69 325 LEU A O 1
ATOM 892 N N . PRO A 1 147 ? -33.757 13.894 -11.729 1.00 41.82 326 PRO A N 1
ATOM 893 C CA . PRO A 1 147 ? -33.207 12.671 -11.142 1.00 42.12 326 PRO A CA 1
ATOM 894 C C . PRO A 1 147 ? -32.523 11.815 -12.209 1.00 45.11 326 PRO A C 1
ATOM 895 O O . PRO A 1 147 ? -33.050 11.704 -13.319 1.00 42.40 326 PRO A O 1
ATOM 899 N N . LEU A 1 148 ? -31.357 11.248 -11.898 1.00 38.71 327 LEU A N 1
ATOM 900 C CA . LEU A 1 148 ? -30.657 10.354 -12.830 1.00 36.47 327 LEU A CA 1
ATOM 901 C C . LEU A 1 148 ? -30.398 9.066 -12.091 1.00 43.39 327 LEU A C 1
ATOM 902 O O . LEU A 1 148 ? -30.101 9.103 -10.893 1.00 40.68 327 LEU A O 1
ATOM 907 N N . PHE A 1 149 ? -30.457 7.954 -12.814 1.00 40.30 328 PHE A N 1
ATOM 908 C CA . PHE A 1 149 ? -30.407 6.620 -12.250 1.00 36.26 328 PHE A CA 1
ATOM 909 C C . PHE A 1 149 ? -29.361 5.837 -12.990 1.00 37.21 328 PHE A C 1
ATOM 910 O O . PHE A 1 149 ? -28.902 6.259 -14.047 1.00 39.76 328 PHE A O 1
ATOM 918 N N . THR A 1 150 ? -28.985 4.691 -12.456 1.00 39.42 329 THR A N 1
ATOM 919 C CA . THR A 1 150 ? -28.110 3.803 -13.201 1.00 40.14 329 THR A CA 1
ATOM 920 C C . THR A 1 150 ? -28.783 3.303 -14.481 1.00 44.22 329 THR A C 1
ATOM 921 O O . THR A 1 150 ? -30.001 3.382 -14.632 1.00 42.15 329 THR A O 1
ATOM 925 N N . ASP A 1 151 ? -27.971 2.843 -15.425 1.00 36.59 330 ASP A N 1
ATOM 926 C CA . ASP A 1 151 ? -28.465 2.019 -16.544 1.00 40.11 330 ASP A CA 1
ATOM 927 C C . ASP A 1 151 ? -28.010 0.606 -16.185 1.00 39.50 330 ASP A C 1
ATOM 928 O O . ASP A 1 151 ? -26.836 0.274 -16.310 1.00 39.98 330 ASP A O 1
ATOM 933 N N . ARG A 1 152 ? -28.923 -0.212 -15.701 1.00 36.91 331 ARG A N 1
ATOM 934 C CA . ARG A 1 152 ? -28.547 -1.528 -15.182 1.00 39.48 331 ARG A CA 1
ATOM 935 C C . ARG A 1 152 ? -27.943 -2.438 -16.262 1.00 41.80 331 ARG A C 1
ATOM 936 O O . ARG A 1 152 ? -27.148 -3.346 -15.948 1.00 38.57 331 ARG A O 1
ATOM 944 N N . ALA A 1 153 ? -28.328 -2.205 -17.517 1.00 40.90 332 ALA A N 1
ATOM 945 C CA . ALA A 1 153 ? -27.877 -3.040 -18.635 1.00 38.07 332 ALA A CA 1
ATOM 946 C C . ALA A 1 153 ? -26.479 -2.625 -19.058 1.00 45.65 332 ALA A C 1
ATOM 947 O O . ALA A 1 153 ? -25.619 -3.463 -19.288 1.00 41.73 332 ALA A O 1
ATOM 949 N N . LYS A 1 154 ? -26.250 -1.319 -19.142 1.00 39.67 333 LYS A N 1
ATOM 950 C CA . LYS A 1 154 ? -24.981 -0.795 -19.653 1.00 40.63 333 LYS A CA 1
ATOM 951 C C . LYS A 1 154 ? -23.944 -0.588 -18.573 1.00 44.11 333 LYS A C 1
ATOM 952 O O . LYS A 1 154 ? -22.772 -0.401 -18.888 1.00 43.23 333 LYS A O 1
ATOM 958 N N . ALA A 1 155 ? -24.385 -0.581 -17.313 1.00 38.74 334 ALA A N 1
ATOM 959 C CA . ALA A 1 155 ? -23.485 -0.506 -16.167 1.00 41.14 334 ALA A CA 1
ATOM 960 C C . ALA A 1 155 ? -23.738 -1.683 -15.217 1.00 43.15 334 ALA A C 1
ATOM 961 O O . ALA A 1 155 ? -24.162 -1.500 -14.065 1.00 43.15 334 ALA A O 1
ATOM 963 N N . PRO A 1 156 ? -23.495 -2.911 -15.705 1.00 44.22 335 PRO A N 1
ATOM 964 C CA . PRO A 1 156 ? -23.996 -4.064 -14.945 1.00 43.70 335 PRO A CA 1
ATOM 965 C C . PRO A 1 156 ? -23.169 -4.440 -13.732 1.00 44.63 335 PRO A C 1
ATOM 966 O O . PRO A 1 156 ? -23.659 -5.210 -12.903 1.00 45.86 335 PRO A O 1
ATOM 970 N N . LYS A 1 157 ? -21.940 -3.939 -13.629 1.00 39.36 336 LYS A N 1
ATOM 971 C CA . LYS A 1 157 ? -21.075 -4.306 -12.512 1.00 40.92 336 LYS A CA 1
ATOM 972 C C . LYS A 1 157 ? -20.760 -3.084 -11.656 1.00 40.59 336 LYS A C 1
ATOM 973 O O . LYS A 1 157 ? -20.769 -1.963 -12.140 1.00 44.01 336 LYS A O 1
ATOM 979 N N . SER A 1 158 ? -20.516 -3.303 -10.374 1.00 41.48 337 SER A N 1
ATOM 980 C CA . SER A 1 158 ? -20.039 -2.217 -9.525 1.00 44.42 337 SER A CA 1
ATOM 981 C C . SER A 1 158 ? -18.715 -1.652 -10.023 1.00 49.02 337 SER A C 1
ATOM 982 O O . SER A 1 158 ? -17.878 -2.384 -10.545 1.00 49.82 337 SER A O 1
ATOM 985 N N . GLY A 1 159 ? -18.521 -0.348 -9.858 1.00 48.93 338 GLY A N 1
ATOM 986 C CA . GLY A 1 159 ? -17.351 0.296 -10.416 1.00 49.62 338 GLY A CA 1
ATOM 987 C C . GLY A 1 159 ? -17.597 1.744 -10.771 1.00 48.51 338 GLY A C 1
ATOM 988 O O . GLY A 1 159 ? -18.685 2.286 -10.562 1.00 45.32 338 GLY A O 1
ATOM 989 N N . THR A 1 160 ? -16.565 2.388 -11.290 1.00 47.51 339 THR A N 1
ATOM 990 C CA . THR A 1 160 ? -16.698 3.767 -11.717 1.00 47.77 339 THR A CA 1
ATOM 991 C C . THR A 1 160 ? -16.797 3.875 -13.241 1.00 49.89 339 THR A C 1
ATOM 992 O O . THR A 1 160 ? -16.065 3.218 -13.982 1.00 51.44 339 THR A O 1
ATOM 996 N N . TYR A 1 161 ? -17.717 4.720 -13.692 1.00 39.94 340 TYR A N 1
ATOM 997 C CA . TYR A 1 161 ? -18.036 4.875 -15.098 1.00 42.25 340 TYR A CA 1
ATOM 998 C C . TYR A 1 161 ? -18.002 6.332 -15.464 1.00 46.21 340 TYR A C 1
ATOM 999 O O . TYR A 1 161 ? -18.264 7.197 -14.629 1.00 43.78 340 TYR A O 1
ATOM 1008 N N . ASP A 1 162 ? -17.699 6.613 -16.721 1.00 44.24 341 ASP A N 1
ATOM 1009 C CA . ASP A 1 162 ? -17.836 7.966 -17.222 1.00 49.14 341 ASP A CA 1
ATOM 1010 C C . ASP A 1 162 ? -19.320 8.290 -17.348 1.00 47.59 341 ASP A C 1
ATOM 1011 O O . ASP A 1 162 ? -20.125 7.428 -17.712 1.00 45.83 341 ASP A O 1
ATOM 1016 N N . ALA A 1 163 ? -19.684 9.517 -16.992 1.00 42.87 342 ALA A N 1
ATOM 1017 C CA . ALA A 1 163 ? -21.063 9.958 -17.143 1.00 44.64 342 ALA A CA 1
ATOM 1018 C C . ALA A 1 163 ? -21.014 11.372 -17.699 1.00 50.72 342 ALA A C 1
ATOM 1019 O O . ALA A 1 163 ? -21.360 12.351 -17.022 1.00 43.98 342 ALA A O 1
ATOM 1021 N N . ASN A 1 164 ? -20.538 11.480 -18.940 1.00 43.95 343 ASN A N 1
ATOM 1022 C CA . ASN A 1 164 ? -20.399 12.768 -19.589 1.00 45.67 343 ASN A CA 1
ATOM 1023 C C . ASN A 1 164 ? -21.718 13.140 -20.241 1.00 49.47 343 ASN A C 1
ATOM 1024 O O . ASN A 1 164 ? -22.220 12.407 -21.097 1.00 46.99 343 ASN A O 1
ATOM 1029 N N . ILE A 1 165 ? -22.265 14.287 -19.849 1.00 44.59 344 ILE A N 1
ATOM 1030 C CA . ILE A 1 165 ? -23.636 14.652 -20.197 1.00 43.35 344 ILE A CA 1
ATOM 1031 C C . ILE A 1 165 ? -23.667 15.883 -21.085 1.00 46.36 344 ILE A C 1
ATOM 1032 O O . ILE A 1 165 ? -22.969 16.832 -20.822 1.00 44.76 344 ILE A O 1
ATOM 1037 N N . ASN A 1 166 ? -24.459 15.856 -22.152 1.00 47.33 345 ASN A N 1
ATOM 1038 C CA . ASN A 1 166 ? -24.531 16.999 -23.066 1.00 47.51 345 ASN A CA 1
ATOM 1039 C C . ASN A 1 166 ? -25.723 17.862 -22.677 1.00 50.92 345 ASN A C 1
ATOM 1040 O O . ASN A 1 166 ? -26.815 17.360 -22.539 1.00 52.30 345 ASN A O 1
ATOM 1045 N N . ILE A 1 167 ? -25.537 19.158 -22.491 1.00 43.69 346 ILE A N 1
ATOM 1046 C CA . ILE A 1 167 ? -26.694 20.032 -22.393 1.00 41.95 346 ILE A CA 1
ATOM 1047 C C . ILE A 1 167 ? -26.497 21.134 -23.409 1.00 49.86 346 ILE A C 1
ATOM 1048 O O . ILE A 1 167 ? -25.498 21.863 -23.355 1.00 47.98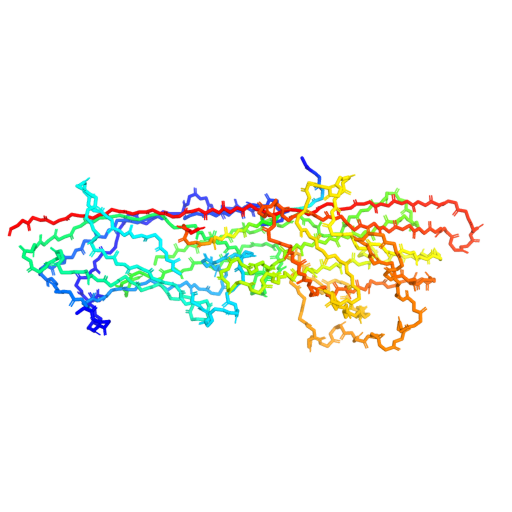 346 ILE A O 1
ATOM 1053 N N . ALA A 1 168 ? -27.442 21.263 -24.335 1.00 50.34 347 ALA A N 1
ATOM 1054 C CA . ALA A 1 168 ? -27.391 22.342 -25.327 1.00 49.02 347 ALA A CA 1
ATOM 1055 C C . ALA A 1 168 ? -26.065 22.398 -26.097 1.00 50.21 347 ALA A C 1
ATOM 1056 O O . ALA A 1 168 ? -25.460 23.473 -26.226 1.00 49.39 347 ALA A O 1
ATOM 1058 N N . ASP A 1 169 ? -25.620 21.242 -26.589 1.00 52.85 348 ASP A N 1
ATOM 1059 C CA . ASP A 1 169 ? -24.392 21.106 -27.392 1.00 56.06 348 ASP A CA 1
ATOM 1060 C C . ASP A 1 169 ? -23.092 21.342 -26.614 1.00 60.72 348 ASP A C 1
ATOM 1061 O O . ASP A 1 169 ? -22.055 21.642 -27.208 1.00 68.00 348 ASP A O 1
ATOM 1066 N N . GLU A 1 170 ? -23.147 21.257 -25.294 1.00 55.03 349 GLU A N 1
ATOM 1067 C CA . GLU A 1 170 ? -21.954 21.433 -24.484 1.00 52.86 349 GLU A CA 1
ATOM 1068 C C . GLU A 1 170 ? -21.848 20.231 -23.568 1.00 53.26 349 GLU A C 1
ATOM 1069 O O . GLU A 1 170 ? -22.866 19.733 -23.082 1.00 48.06 349 GLU A O 1
ATOM 1083 N N . PHE A 1 172 ? -20.571 18.209 -20.194 1.00 46.52 351 PHE A N 1
ATOM 1084 C CA . PHE A 1 172 ? -20.244 18.357 -18.794 1.00 45.76 351 PHE A CA 1
ATOM 1085 C C . PHE A 1 172 ? -19.770 16.982 -18.357 1.00 46.64 351 PHE A C 1
ATOM 1086 O O . PHE A 1 172 ? -20.566 16.038 -18.267 1.00 45.58 351 PHE A O 1
ATOM 1094 N N . ASP A 1 173 ? -18.461 16.845 -18.161 1.00 48.06 352 ASP A N 1
ATOM 1095 C CA . ASP A 1 173 ? -17.876 15.544 -17.820 1.00 52.93 352 ASP A CA 1
ATOM 1096 C C . ASP A 1 173 ? -18.014 15.182 -16.335 1.00 51.23 352 ASP A C 1
ATOM 1097 O O . ASP A 1 173 ? -17.786 16.020 -15.448 1.00 53.36 352 ASP A O 1
ATOM 1102 N N . ASN A 1 174 ? -18.356 13.925 -16.073 1.00 46.05 353 ASN A N 1
ATOM 1103 C CA . ASN A 1 174 ? -18.463 13.417 -14.694 1.00 48.13 353 ASN A CA 1
ATOM 1104 C C . ASN A 1 174 ? -18.028 11.974 -14.640 1.00 49.52 353 ASN A C 1
ATOM 1105 O O . ASN A 1 174 ? -17.956 11.319 -15.682 1.00 45.68 353 ASN A O 1
ATOM 1110 N N . LYS A 1 175 ? -17.754 11.487 -13.424 1.00 46.58 354 LYS A N 1
ATOM 1111 C CA . LYS A 1 175 ? -17.592 10.067 -13.154 1.00 47.27 354 LYS A CA 1
ATOM 1112 C C . LYS A 1 175 ? -18.677 9.697 -12.146 1.00 46.19 354 LYS A C 1
ATOM 1113 O O . LYS A 1 175 ? -18.974 10.479 -11.245 1.00 48.62 354 LYS A O 1
ATOM 1119 N N . ILE A 1 176 ? -19.279 8.530 -12.293 1.00 43.62 355 ILE A N 1
ATOM 1120 C CA . ILE A 1 176 ? -20.245 8.071 -11.307 1.00 40.33 355 ILE A CA 1
ATOM 1121 C C . ILE A 1 176 ? -19.817 6.683 -10.848 1.00 46.59 355 ILE A C 1
ATOM 1122 O O . ILE A 1 176 ? -19.360 5.870 -11.660 1.00 42.45 355 ILE A O 1
ATOM 1127 N N . THR A 1 177 ? -19.923 6.436 -9.544 1.00 43.14 356 THR A N 1
ATOM 1128 C CA . THR A 1 177 ? -19.558 5.140 -8.989 1.00 43.51 356 THR A CA 1
ATOM 1129 C C . THR A 1 177 ? -20.796 4.414 -8.479 1.00 41.66 356 THR A C 1
ATOM 1130 O O . THR A 1 177 ? -21.553 4.947 -7.642 1.00 48.91 356 THR A O 1
ATOM 1134 N N . TYR A 1 178 ? -21.017 3.207 -9.003 1.00 39.35 357 TYR A N 1
ATOM 1135 C CA . TYR A 1 178 ? -22.104 2.358 -8.539 1.00 35.85 357 TYR A CA 1
ATOM 1136 C C . TYR A 1 178 ? -21.549 1.304 -7.602 1.00 42.06 357 TYR A C 1
ATOM 1137 O O . TYR A 1 178 ? -20.732 0.475 -8.005 1.00 44.39 357 TYR A O 1
ATOM 1146 N N . ASN A 1 179 ? -21.984 1.345 -6.353 1.00 40.50 358 ASN A N 1
ATOM 1147 C CA . ASN A 1 179 ? -21.618 0.316 -5.394 1.00 41.80 358 ASN A CA 1
ATOM 1148 C C . ASN A 1 179 ? -22.871 -0.521 -5.163 1.00 45.44 358 ASN A C 1
ATOM 1149 O O . ASN A 1 179 ? -23.609 -0.310 -4.200 1.00 40.69 358 ASN A O 1
ATOM 1154 N N . TYR A 1 180 ? -23.141 -1.444 -6.079 1.00 42.88 359 TYR A N 1
ATOM 1155 C CA . TYR A 1 180 ? -24.374 -2.214 -6.008 1.00 43.93 359 TYR A CA 1
ATOM 1156 C C . TYR A 1 180 ? -24.320 -3.138 -4.799 1.00 46.00 359 TYR A C 1
ATOM 1157 O O . TYR A 1 180 ? -23.308 -3.825 -4.587 1.00 43.19 359 TYR A O 1
ATOM 1166 N N . SER A 1 181 ? -25.400 -3.199 -4.019 1.00 39.80 360 SER A N 1
ATOM 1167 C CA . SER A 1 181 ? -25.468 -4.220 -2.973 1.00 40.91 360 SER A CA 1
ATOM 1168 C C . SER A 1 181 ? -25.494 -5.561 -3.673 1.00 46.66 360 SER A C 1
ATOM 1169 O O . SER A 1 181 ? -26.346 -5.771 -4.540 1.00 41.66 360 SER A O 1
ATOM 1172 N N . SER A 1 182 ? -24.570 -6.463 -3.329 1.00 48.70 361 SER A N 1
ATOM 1173 C CA . SER A 1 182 ? -24.456 -7.720 -4.090 1.00 51.98 361 SER A CA 1
ATOM 1174 C C . SER A 1 182 ? -25.752 -8.529 -4.111 1.00 37.96 361 SER A C 1
ATOM 1175 O O . SER A 1 182 ? -26.387 -8.706 -3.069 1.00 41.79 361 SER A O 1
ATOM 1178 N N . PRO A 1 183 ? -26.120 -9.065 -5.283 1.00 43.08 362 PRO A N 1
ATOM 1179 C CA . PRO A 1 183 ? -27.258 -9.981 -5.360 1.00 39.67 362 PRO A CA 1
ATOM 1180 C C . PRO A 1 183 ? -26.933 -11.365 -4.770 1.00 43.66 362 PRO A C 1
ATOM 1181 O O . PRO A 1 183 ? -27.795 -12.217 -4.653 1.00 46.52 362 PRO A O 1
ATOM 1185 N N . ILE A 1 184 ? -25.679 -11.583 -4.409 1.00 42.51 363 ILE A N 1
ATOM 1186 C CA . ILE A 1 184 ? -25.259 -12.883 -3.918 1.00 44.80 363 ILE A CA 1
ATOM 1187 C C . ILE A 1 184 ? -25.408 -12.931 -2.397 1.00 54.01 363 ILE A C 1
ATOM 1188 O O . ILE A 1 184 ? -24.500 -12.563 -1.657 1.00 59.91 363 ILE A O 1
ATOM 1193 N N . ALA A 1 185 ? -26.578 -13.393 -1.950 1.00 45.13 364 ALA A N 1
ATOM 1194 C CA . ALA A 1 185 ? -26.988 -13.307 -0.550 1.00 51.86 364 ALA A CA 1
ATOM 1195 C C . ALA A 1 185 ? -27.774 -14.555 -0.127 1.00 50.43 364 ALA A C 1
ATOM 1196 O O . ALA A 1 185 ? -28.436 -15.192 -0.958 1.00 47.95 364 ALA A O 1
ATOM 1198 N N . GLY A 1 186 ? -27.730 -14.897 1.157 1.00 49.81 365 GLY A N 1
ATOM 1199 C CA . GLY A 1 186 ? -28.483 -16.040 1.644 1.00 46.84 365 GLY A CA 1
ATOM 1200 C C . GLY A 1 186 ? -27.983 -16.595 2.960 1.00 53.32 365 GLY A C 1
ATOM 1201 O O . GLY A 1 186 ? -27.138 -15.974 3.606 1.00 56.11 365 GLY A O 1
ATOM 1202 N N . ILE A 1 187 ? -28.493 -17.760 3.358 1.00 49.84 366 ILE A N 1
ATOM 1203 C CA . ILE A 1 187 ? -28.160 -18.341 4.683 1.00 51.39 366 ILE A CA 1
ATOM 1204 C C . ILE A 1 187 ? -26.673 -18.700 4.704 1.00 58.43 366 ILE A C 1
ATOM 1205 O O . ILE A 1 187 ? -26.101 -19.131 3.687 1.00 56.40 366 ILE A O 1
ATOM 1210 N N . ASP A 1 188 ? -26.033 -18.484 5.844 1.00 63.87 367 ASP A N 1
ATOM 1211 C CA . ASP A 1 188 ? -24.597 -18.693 5.958 1.00 67.79 367 ASP A CA 1
ATOM 1212 C C . ASP A 1 188 ? -24.235 -20.128 6.393 1.00 63.84 367 ASP A C 1
ATOM 1213 O O . ASP A 1 188 ? -23.648 -20.345 7.460 1.00 64.68 367 ASP A O 1
ATOM 1218 N N . LYS A 1 189 ? -24.614 -21.101 5.564 1.00 56.60 368 LYS A N 1
ATOM 1219 C CA . LYS A 1 189 ? -24.168 -22.492 5.684 1.00 58.47 368 LYS A CA 1
ATOM 1220 C C . LYS A 1 189 ? -23.780 -22.959 4.275 1.00 55.92 368 LYS A C 1
ATOM 1221 O O . LYS A 1 189 ? -24.167 -22.326 3.272 1.00 52.40 368 LYS A O 1
ATOM 1227 N N . PRO A 1 190 ? -23.012 -24.055 4.182 1.00 60.47 369 PRO A N 1
ATOM 1228 C CA . PRO A 1 190 ? -22.549 -24.509 2.858 1.00 63.33 369 PRO A CA 1
ATOM 1229 C C . PRO A 1 190 ? -23.694 -24.992 1.962 1.00 63.69 369 PRO A C 1
ATOM 1230 O O . PRO A 1 190 ? -23.583 -24.892 0.734 1.00 58.36 369 PRO A O 1
ATOM 1234 N N . ASN A 1 191 ? -24.773 -25.484 2.575 1.00 60.04 370 ASN A N 1
ATOM 1235 C CA . ASN A 1 191 ? -25.984 -25.837 1.834 1.00 63.47 370 ASN A CA 1
ATOM 1236 C C . ASN A 1 191 ? -27.166 -24.889 2.071 1.00 61.14 370 ASN A C 1
ATOM 1237 O O . ASN A 1 191 ? -28.333 -25.298 1.950 1.00 54.68 370 ASN A O 1
ATOM 1242 N N . GLY A 1 192 ? -26.861 -23.626 2.374 1.00 53.28 371 GLY A N 1
ATOM 1243 C CA . GLY A 1 192 ? -27.874 -22.670 2.783 1.00 51.04 371 GLY A CA 1
ATOM 1244 C C . GLY A 1 192 ? -28.736 -22.141 1.654 1.00 52.61 371 GLY A C 1
ATOM 1245 O O . GLY A 1 192 ? -28.237 -21.844 0.555 1.00 47.69 371 GLY A O 1
ATOM 1246 N N . ALA A 1 193 ? -30.035 -22.011 1.915 1.00 49.56 372 ALA A N 1
ATOM 1247 C CA . ALA A 1 193 ? -30.915 -21.329 0.961 1.00 45.97 372 ALA A CA 1
ATOM 1248 C C . ALA A 1 193 ? -30.416 -19.920 0.655 1.00 44.60 372 ALA A C 1
ATOM 1249 O O . ALA A 1 193 ? -29.996 -19.175 1.543 1.00 46.79 372 ALA A O 1
ATOM 1251 N N . ASN A 1 194 ? -30.466 -19.555 -0.619 1.00 42.13 373 ASN A N 1
ATOM 1252 C CA . ASN A 1 194 ? -29.934 -18.293 -1.059 1.00 42.95 373 ASN A CA 1
ATOM 1253 C C . ASN A 1 194 ? -30.588 -17.886 -2.365 1.00 43.39 373 ASN A C 1
ATOM 1254 O O . ASN A 1 194 ? -30.671 -18.676 -3.303 1.00 46.19 373 ASN A O 1
ATOM 1259 N N . ILE A 1 195 ? -31.086 -16.658 -2.401 1.00 41.39 374 ILE A N 1
ATOM 1260 C CA . ILE A 1 195 ? -31.886 -16.160 -3.520 1.00 37.49 374 ILE A CA 1
ATOM 1261 C C . ILE A 1 195 ? -32.013 -14.666 -3.363 1.00 41.06 374 ILE A C 1
ATOM 1262 O O . ILE A 1 195 ? -32.020 -14.150 -2.230 1.00 39.40 374 ILE A O 1
ATOM 1267 N N . SER A 1 196 ? -32.110 -13.964 -4.491 1.00 41.98 375 SER A N 1
ATOM 1268 C CA . SER A 1 196 ? -32.309 -12.523 -4.415 1.00 42.00 375 SER A CA 1
ATOM 1269 C C . SER A 1 196 ? -33.108 -12.100 -5.626 1.00 39.24 375 SER A C 1
ATOM 1270 O O . SER A 1 196 ? -33.364 -12.928 -6.520 1.00 37.26 375 SER A O 1
ATOM 1273 N N . SER A 1 197 ? -33.560 -10.848 -5.628 1.00 37.01 376 SER A N 1
ATOM 1274 C CA . SER A 1 197 ? -34.368 -10.337 -6.753 1.00 34.71 376 SER A CA 1
ATOM 1275 C C . SER A 1 197 ? -34.413 -8.826 -6.777 1.00 38.12 376 SER A C 1
ATOM 1276 O O . SER A 1 197 ? -34.135 -8.156 -5.758 1.00 38.52 376 SER A O 1
ATOM 1279 N N . GLN A 1 198 ? -34.805 -8.284 -7.934 1.00 35.63 377 GLN A N 1
ATOM 1280 C CA . GLN A 1 198 ? -35.011 -6.839 -8.020 1.00 38.43 377 GLN A CA 1
ATOM 1281 C C . GLN A 1 198 ? -36.055 -6.541 -9.081 1.00 37.94 377 GLN A C 1
ATOM 1282 O O . GLN A 1 198 ? -36.039 -7.159 -10.187 1.00 35.24 377 GLN A O 1
ATOM 1288 N N . ILE A 1 199 ? -36.953 -5.605 -8.766 1.00 36.55 378 ILE A N 1
ATOM 1289 C CA . ILE A 1 199 ? -37.929 -5.140 -9.754 1.00 33.48 378 ILE A CA 1
ATOM 1290 C C . ILE A 1 199 ? -37.292 -4.031 -10.581 1.00 36.84 378 ILE A C 1
ATOM 1291 O O . ILE A 1 199 ? -37.034 -2.933 -10.049 1.00 38.98 378 ILE A O 1
ATOM 1296 N N . ILE A 1 200 ? -37.020 -4.303 -11.854 1.00 41.44 379 ILE A N 1
ATOM 1297 C CA . ILE A 1 200 ? -36.168 -3.380 -12.608 1.00 42.45 379 ILE A CA 1
ATOM 1298 C C . ILE A 1 200 ? -36.962 -2.623 -13.683 1.00 40.49 379 ILE A C 1
ATOM 1299 O O . ILE A 1 200 ? -36.416 -1.819 -14.430 1.00 41.08 379 ILE A O 1
ATOM 1304 N N . GLY A 1 201 ? -38.261 -2.881 -13.753 1.00 40.26 380 GLY A N 1
ATOM 1305 C CA . GLY A 1 201 ? -39.109 -2.151 -14.683 1.00 40.15 380 GLY A CA 1
ATOM 1306 C C . GLY A 1 201 ? -40.530 -2.157 -14.189 1.00 43.15 380 GLY A C 1
ATOM 1307 O O . GLY A 1 201 ? -41.099 -3.214 -13.987 1.00 51.58 380 GLY A O 1
ATOM 1308 N N . VAL A 1 202 ? -41.085 -0.985 -13.929 1.00 39.07 381 VAL A N 1
ATOM 1309 C CA . VAL A 1 202 ? -42.498 -0.883 -13.581 1.00 40.21 381 VAL A CA 1
ATOM 1310 C C . VAL A 1 202 ? -43.178 0.108 -14.516 1.00 43.36 381 VAL A C 1
ATOM 1311 O O . VAL A 1 202 ? -42.757 1.264 -14.623 1.00 40.57 381 VAL A O 1
ATOM 1315 N N . ASP A 1 203 ? -44.239 -0.349 -15.178 1.00 41.35 382 ASP A N 1
ATOM 1316 C CA . ASP A 1 203 ? -45.005 0.501 -16.096 1.00 37.27 382 ASP A CA 1
ATOM 1317 C C . ASP A 1 203 ? -46.096 1.218 -15.319 1.00 41.65 382 ASP A C 1
ATOM 1318 O O . ASP A 1 203 ? -47.103 0.623 -14.934 1.00 44.07 382 ASP A O 1
ATOM 1323 N N . THR A 1 204 ? -45.888 2.507 -15.087 1.00 40.91 383 THR A N 1
ATOM 1324 C CA . THR A 1 204 ? -46.847 3.323 -14.357 1.00 40.34 383 THR A CA 1
ATOM 1325 C C . THR A 1 204 ? -47.707 4.195 -15.281 1.00 41.76 383 THR A C 1
ATOM 1326 O O . THR A 1 204 ? -48.678 4.794 -14.842 1.00 47.78 383 THR A O 1
ATOM 1330 N N . ALA A 1 205 ? -47.330 4.292 -16.548 1.00 44.28 384 ALA A N 1
ATOM 1331 C CA . ALA A 1 205 ? -47.928 5.288 -17.431 1.00 49.95 384 ALA A CA 1
ATOM 1332 C C . ALA A 1 205 ? -49.028 4.735 -18.322 1.00 54.99 384 ALA A C 1
ATOM 1333 O O . ALA A 1 205 ? -50.054 5.391 -18.533 1.00 54.84 384 ALA A O 1
ATOM 1335 N N . SER A 1 206 ? -48.824 3.533 -18.848 1.00 44.68 385 SER A N 1
ATOM 1336 C CA . SER A 1 206 ? -49.655 3.088 -19.974 1.00 47.91 385 SER A CA 1
ATOM 1337 C C . SER A 1 206 ? -51.051 2.627 -19.574 1.00 52.84 385 SER A C 1
ATOM 1338 O O . SER A 1 206 ? -51.983 2.709 -20.378 1.00 52.24 385 SER A O 1
ATOM 1341 N N . GLY A 1 207 ? -51.201 2.133 -18.345 1.00 47.38 386 GLY A N 1
ATOM 1342 C CA . GLY A 1 207 ? -52.469 1.565 -17.928 1.00 49.45 386 GLY A CA 1
ATOM 1343 C C . GLY A 1 207 ? -52.414 0.046 -17.938 1.00 54.04 386 GLY A C 1
ATOM 1344 O O . GLY A 1 207 ? -53.264 -0.624 -17.341 1.00 53.15 386 GLY A O 1
ATOM 1345 N N . GLN A 1 208 ? -51.416 -0.507 -18.621 1.00 47.67 387 GLN A N 1
ATOM 1346 C CA . GLN A 1 208 ? -51.283 -1.953 -18.669 1.00 46.59 387 GLN A CA 1
ATOM 1347 C C . GLN A 1 208 ? -50.845 -2.485 -17.309 1.00 46.70 387 GLN A C 1
ATOM 1348 O O . GLN A 1 208 ? -51.145 -3.622 -16.975 1.00 48.45 387 GLN A O 1
ATOM 1354 N N . ASN A 1 209 ? -50.137 -1.667 -16.531 1.00 43.44 388 ASN A N 1
ATOM 1355 C CA . ASN A 1 209 ? -49.663 -2.109 -15.201 1.00 47.28 388 ASN A CA 1
ATOM 1356 C C . ASN A 1 209 ? -48.780 -3.366 -15.192 1.00 45.30 388 ASN A C 1
ATOM 1357 O O . ASN A 1 209 ? -48.968 -4.257 -14.358 1.00 45.73 388 ASN A O 1
ATOM 1362 N N . THR A 1 210 ? -47.817 -3.431 -16.101 1.00 42.76 389 THR A N 1
ATOM 1363 C CA . THR A 1 210 ? -46.861 -4.530 -16.114 1.00 37.20 389 THR A CA 1
ATOM 1364 C C . THR A 1 210 ? -45.718 -4.240 -15.137 1.00 41.42 389 THR A C 1
ATOM 1365 O O . THR A 1 210 ? -45.490 -3.085 -14.760 1.00 42.71 389 THR A O 1
ATOM 1369 N N . TYR A 1 211 ? -45.006 -5.280 -14.703 1.00 38.99 390 TYR A N 1
ATOM 1370 C CA . TYR A 1 211 ? -43.711 -5.039 -14.063 1.00 33.59 390 TYR A CA 1
ATOM 1371 C C . TYR A 1 211 ? -42.780 -6.150 -14.490 1.00 40.55 390 TYR A C 1
ATOM 1372 O O . TYR A 1 211 ? -43.238 -7.213 -14.910 1.00 36.66 390 TYR A O 1
ATOM 1381 N N . LYS A 1 212 ? -41.478 -5.886 -14.400 1.00 37.91 391 LYS A N 1
ATOM 1382 C CA . LYS A 1 212 ? -40.445 -6.831 -14.813 1.00 39.75 391 LYS A CA 1
ATOM 1383 C C . LYS A 1 212 ? -39.514 -7.049 -13.637 1.00 41.04 391 LYS A C 1
ATOM 1384 O O . LYS A 1 212 ? -38.962 -6.082 -13.094 1.00 38.49 391 LYS A O 1
ATOM 1390 N N . GLN A 1 213 ? -39.328 -8.309 -13.249 1.00 38.45 392 GLN A N 1
ATOM 1391 C CA . GLN A 1 213 ? -38.503 -8.598 -12.091 1.00 41.92 392 GLN A CA 1
ATOM 1392 C C . GLN A 1 213 ? -37.479 -9.661 -12.404 1.00 37.42 392 GLN A C 1
ATOM 1393 O O . GLN A 1 213 ? -37.811 -10.653 -13.020 1.00 37.52 392 GLN A O 1
ATOM 1399 N N . THR A 1 214 ? -36.231 -9.467 -11.976 1.00 39.36 393 THR A N 1
ATOM 1400 C CA . THR A 1 214 ? -35.226 -10.515 -12.163 1.00 32.98 393 THR A CA 1
ATOM 1401 C C . THR A 1 214 ? -35.032 -11.227 -10.832 1.00 31.78 393 THR A C 1
ATOM 1402 O O . THR A 1 214 ? -34.892 -10.562 -9.799 1.00 34.65 393 THR A O 1
ATOM 1406 N N . VAL A 1 215 ? -34.989 -12.556 -10.881 1.00 32.79 394 VAL A N 1
ATOM 1407 C CA . VAL A 1 215 ? -34.753 -13.376 -9.670 1.00 36.92 394 VAL A CA 1
ATOM 1408 C C . VAL A 1 215 ? -33.517 -14.245 -9.925 1.00 41.24 394 VAL A C 1
ATOM 1409 O O . VAL A 1 215 ? -33.411 -14.917 -10.969 1.00 46.17 394 VAL A O 1
ATOM 1413 N N . PHE A 1 216 ? -32.564 -14.186 -9.004 1.00 38.03 395 PHE A N 1
ATOM 1414 C CA . PHE A 1 216 ? -31.409 -15.069 -9.019 1.00 34.68 395 PHE A CA 1
ATOM 1415 C C . PHE A 1 216 ? -31.634 -16.157 -7.971 1.00 40.32 395 PHE A C 1
ATOM 1416 O O . PHE A 1 216 ? -31.705 -15.871 -6.754 1.00 41.77 395 PHE A O 1
ATOM 1424 N N . VAL A 1 217 ? -31.737 -17.394 -8.462 1.00 40.02 396 VAL A N 1
ATOM 1425 C CA . VAL A 1 217 ? -31.918 -18.584 -7.645 1.00 37.89 396 VAL A CA 1
ATOM 1426 C C . VAL A 1 217 ? -30.556 -19.250 -7.469 1.00 40.27 396 VAL A C 1
ATOM 1427 O O . VAL A 1 217 ? -29.855 -19.506 -8.457 1.00 40.99 396 VAL A O 1
ATOM 1431 N N . ASN A 1 218 ? -30.171 -19.481 -6.212 1.00 37.07 397 ASN A N 1
ATOM 1432 C CA . ASN A 1 218 ? -28.872 -20.087 -5.865 1.00 41.80 397 ASN A CA 1
ATOM 1433 C C . ASN A 1 218 ? -27.703 -19.277 -6.431 1.00 43.12 397 ASN A C 1
ATOM 1434 O O . ASN A 1 218 ? -26.791 -19.848 -7.024 1.00 44.41 397 ASN A O 1
ATOM 1439 N N . PRO A 1 219 ? -27.694 -17.952 -6.208 1.00 44.79 398 PRO A N 1
ATOM 1440 C CA . PRO A 1 219 ? -26.538 -17.243 -6.768 1.00 44.14 398 PRO A CA 1
ATOM 1441 C C . PRO A 1 219 ? -25.229 -17.598 -6.056 1.00 44.13 398 PRO A C 1
ATOM 1442 O O . PRO A 1 219 ? -24.167 -17.275 -6.592 1.00 49.98 398 PRO A O 1
ATOM 1446 N N . LYS A 1 220 ? -25.301 -18.250 -4.890 1.00 46.65 399 LYS A N 1
ATOM 1447 C CA . LYS A 1 220 ? -24.104 -18.774 -4.244 1.00 50.25 399 LYS A CA 1
ATOM 1448 C C . LYS A 1 220 ? -23.579 -20.004 -4.971 1.00 54.90 399 LYS A C 1
ATOM 1449 O O . LYS A 1 220 ? -22.465 -20.449 -4.690 1.00 51.29 399 LYS A O 1
ATOM 1455 N N . GLN A 1 221 ? -24.395 -20.572 -5.864 1.00 52.86 400 GLN A N 1
ATOM 1456 C CA . GLN A 1 221 ? -23.996 -21.745 -6.646 1.00 50.79 400 GLN A CA 1
ATOM 1457 C C . GLN A 1 221 ? -23.620 -22.909 -5.718 1.00 56.70 400 GLN A C 1
ATOM 1458 O O . GLN A 1 221 ? -22.642 -23.632 -5.932 1.00 57.87 400 GLN A O 1
ATOM 1464 N N . ARG A 1 222 ? -24.414 -23.076 -4.665 1.00 50.31 401 ARG A N 1
ATOM 1465 C CA . ARG A 1 222 ? -24.222 -24.179 -3.744 1.00 51.12 401 ARG A CA 1
ATOM 1466 C C . ARG A 1 222 ? -24.936 -25.410 -4.261 1.00 50.78 401 ARG A C 1
ATOM 1467 O O . ARG A 1 222 ? -25.713 -25.329 -5.202 1.00 55.13 401 ARG A O 1
ATOM 1475 N N . VAL A 1 223 ? -24.669 -26.549 -3.630 1.00 51.20 402 VAL A N 1
ATOM 1476 C CA . VAL A 1 223 ? -25.368 -27.769 -3.995 1.00 58.31 402 VAL A CA 1
ATOM 1477 C C . VAL A 1 223 ? -26.524 -27.980 -3.019 1.00 51.93 402 VAL A C 1
ATOM 1478 O O . VAL A 1 223 ? -26.323 -28.134 -1.815 1.00 57.45 402 VAL A O 1
ATOM 1482 N N . LEU A 1 224 ? -27.737 -27.910 -3.569 1.00 51.59 403 LEU A N 1
ATOM 1483 C CA . LEU A 1 224 ? -28.970 -27.799 -2.793 1.00 50.50 403 LEU A CA 1
ATOM 1484 C C . LEU A 1 224 ? -29.879 -28.976 -3.080 1.00 53.85 403 LEU A C 1
ATOM 1485 O O . LEU A 1 224 ? -29.959 -29.452 -4.215 1.00 59.28 403 LEU A O 1
ATOM 1490 N N . GLY A 1 225 ? -30.560 -29.457 -2.053 1.00 46.73 404 GLY A N 1
ATOM 1491 C CA . GLY A 1 225 ? -31.431 -30.613 -2.216 1.00 52.68 404 GLY A CA 1
ATOM 1492 C C . GLY A 1 225 ? -32.869 -30.157 -2.157 1.00 55.69 404 GLY A C 1
ATOM 1493 O O . GLY A 1 225 ? -33.178 -29.211 -1.415 1.00 52.33 404 GLY A O 1
ATOM 1494 N N . ASN A 1 226 ? -33.730 -30.780 -2.961 1.00 54.22 405 ASN A N 1
ATOM 1495 C CA . ASN A 1 226 ? -35.176 -30.575 -2.860 1.00 55.02 405 ASN A CA 1
ATOM 1496 C C . ASN A 1 226 ? -35.558 -29.097 -2.808 1.00 51.92 405 ASN A C 1
ATOM 1497 O O . ASN A 1 226 ? -36.289 -28.655 -1.912 1.00 50.18 405 ASN A O 1
ATOM 1502 N N . THR A 1 227 ? -35.065 -28.342 -3.782 1.00 46.71 406 THR A N 1
ATOM 1503 C CA . THR A 1 227 ? -35.168 -26.891 -3.761 1.00 47.77 406 THR A CA 1
ATOM 1504 C C . THR A 1 227 ? -36.528 -26.392 -4.245 1.00 51.65 406 THR A C 1
ATOM 1505 O O . THR A 1 227 ? -36.994 -26.776 -5.326 1.00 47.88 406 THR A O 1
ATOM 1509 N N . TRP A 1 228 ? -37.164 -25.536 -3.445 1.00 47.42 407 TRP A N 1
ATOM 1510 C CA . TRP A 1 228 ? -38.415 -24.893 -3.854 1.00 41.68 407 TRP A CA 1
ATOM 1511 C C . TRP A 1 228 ? -38.297 -23.393 -3.801 1.00 45.73 407 TRP A C 1
ATOM 1512 O O . TRP A 1 228 ? -37.748 -22.845 -2.848 1.00 43.52 407 TRP A O 1
ATOM 1523 N N . VAL A 1 229 ? -38.813 -22.724 -4.830 1.00 40.82 408 VAL A N 1
ATOM 1524 C CA . VAL A 1 229 ? -38.766 -21.270 -4.904 1.00 42.12 408 VAL A CA 1
ATOM 1525 C C . VAL A 1 229 ? -40.196 -20.732 -4.999 1.00 46.06 408 VAL A C 1
ATOM 1526 O O . VAL A 1 229 ? -41.040 -21.311 -5.693 1.00 45.15 408 VAL A O 1
ATOM 1530 N N . TYR A 1 230 ? -40.459 -19.627 -4.304 1.00 39.03 409 TYR A N 1
ATOM 1531 C CA . TYR A 1 230 ? -41.770 -19.002 -4.257 1.00 39.87 409 TYR A CA 1
ATOM 1532 C C . TYR A 1 230 ? -41.635 -17.557 -4.661 1.00 41.37 409 TYR A C 1
ATOM 1533 O O . TYR A 1 230 ? -40.803 -16.837 -4.118 1.00 41.57 409 TYR A O 1
ATOM 1542 N N . ILE A 1 231 ? -42.441 -17.131 -5.629 1.00 40.07 410 ILE A N 1
ATOM 1543 C CA . ILE A 1 231 ? -42.420 -15.733 -6.072 1.00 37.60 410 ILE A CA 1
ATOM 1544 C C . ILE A 1 231 ? -43.769 -15.113 -5.722 1.00 40.09 410 ILE A C 1
ATOM 1545 O O . ILE A 1 231 ? -44.797 -15.525 -6.253 1.00 39.60 410 ILE A O 1
ATOM 1550 N N . LYS A 1 232 ? -43.776 -14.191 -4.756 1.00 39.74 411 LYS A N 1
ATOM 1551 C CA . LYS A 1 232 ? -45.026 -13.634 -4.253 1.00 34.13 411 LYS A CA 1
ATOM 1552 C C . LYS A 1 232 ? -45.258 -12.234 -4.795 1.00 40.72 411 LYS A C 1
ATOM 1553 O O . LYS A 1 232 ? -44.301 -11.485 -5.022 1.00 41.69 411 LYS A O 1
ATOM 1559 N N . GLY A 1 233 ? -46.532 -11.878 -4.966 1.00 38.82 412 GLY A N 1
ATOM 1560 C CA . GLY A 1 233 ? -46.912 -10.541 -5.407 1.00 39.56 412 GLY A CA 1
ATOM 1561 C C . GLY A 1 233 ? -47.096 -9.614 -4.217 1.00 42.70 412 GLY A C 1
ATOM 1562 O O . GLY A 1 233 ? -47.628 -8.510 -4.349 1.00 40.73 412 GLY A O 1
ATOM 1563 N N . TYR A 1 234 ? -46.644 -10.066 -3.049 1.00 39.33 413 TYR A N 1
ATOM 1564 C CA . TYR A 1 234 ? -46.786 -9.291 -1.812 1.00 38.47 413 TYR A CA 1
ATOM 1565 C C . TYR A 1 234 ? -45.709 -9.729 -0.835 1.00 40.05 413 TYR A C 1
ATOM 1566 O O . TYR A 1 234 ? -44.942 -10.648 -1.140 1.00 40.50 413 TYR A O 1
ATOM 1575 N N . GLN A 1 235 ? -45.651 -9.084 0.331 1.00 40.83 414 GLN A N 1
ATOM 1576 C CA . GLN A 1 235 ? -44.673 -9.424 1.357 1.00 36.89 414 GLN A CA 1
ATOM 1577 C C . GLN A 1 235 ? -45.409 -10.155 2.451 1.00 42.02 414 GLN A C 1
ATOM 1578 O O . GLN A 1 235 ? -45.751 -11.325 2.260 1.00 40.88 414 GLN A O 1
ATOM 1584 N N . ASP A 1 236 ? -45.699 -9.501 3.578 1.00 38.94 415 ASP A N 1
ATOM 1585 C CA . ASP A 1 236 ? -46.397 -10.213 4.646 1.00 41.57 415 ASP A CA 1
ATOM 1586 C C . ASP A 1 236 ? -47.907 -10.038 4.597 1.00 47.14 415 ASP A C 1
ATOM 1587 O O . ASP A 1 236 ? -48.653 -10.818 5.197 1.00 49.09 415 ASP A O 1
ATOM 1592 N N . LYS A 1 237 ? -48.370 -9.012 3.898 1.00 41.85 416 LYS A N 1
ATOM 1593 C CA . LYS A 1 237 ? -49.790 -8.675 3.955 1.00 43.17 416 LYS A CA 1
ATOM 1594 C C . LYS A 1 237 ? -50.346 -8.463 2.544 1.00 48.47 416 LYS A C 1
ATOM 1595 O O . LYS A 1 237 ? -49.930 -7.548 1.818 1.00 44.83 416 LYS A O 1
ATOM 1601 N N . ILE A 1 238 ? -51.254 -9.349 2.137 1.00 43.44 417 ILE A N 1
ATOM 1602 C CA . ILE A 1 238 ? -51.752 -9.302 0.780 1.00 43.77 417 ILE A CA 1
ATOM 1603 C C . ILE A 1 238 ? -52.355 -7.937 0.507 1.00 49.48 417 ILE A C 1
ATOM 1604 O O . ILE A 1 238 ? -52.048 -7.282 -0.497 1.00 53.56 417 ILE A O 1
ATOM 1609 N N . GLU A 1 239 ? -53.150 -7.468 1.455 1.00 53.15 418 GLU A N 1
ATOM 1610 C CA . GLU A 1 239 ? -53.857 -6.221 1.262 1.00 55.19 418 GLU A CA 1
ATOM 1611 C C . GLU A 1 239 ? -52.929 -4.997 1.155 1.00 55.04 418 GLU A C 1
ATOM 1612 O O . GLU A 1 239 ? -53.390 -3.915 0.821 1.00 58.04 418 GLU A O 1
ATOM 1618 N N . GLU A 1 240 ? -51.630 -5.155 1.415 1.00 48.94 419 GLU A N 1
ATOM 1619 C CA . GLU A 1 240 ? -50.720 -4.001 1.373 1.00 41.22 419 GLU A CA 1
ATOM 1620 C C . GLU A 1 240 ? -49.848 -3.973 0.125 1.00 49.77 419 GLU A C 1
ATOM 1621 O O . GLU A 1 240 ? -48.905 -3.176 0.047 1.00 50.34 419 GLU A O 1
ATOM 1627 N N . SER A 1 241 ? -50.134 -4.840 -0.847 1.00 42.89 420 SER A N 1
ATOM 1628 C CA . SER A 1 241 ? -49.396 -4.769 -2.127 1.00 45.40 420 SER A CA 1
ATOM 1629 C C . SER A 1 241 ? -50.334 -4.827 -3.306 1.00 47.94 420 SER A C 1
ATOM 1630 O O . SER A 1 241 ? -51.347 -5.520 -3.252 1.00 50.36 420 SER A O 1
ATOM 1633 N N . SER A 1 242 ? -49.993 -4.113 -4.383 1.00 45.03 421 SER A N 1
ATOM 1634 C CA . SER A 1 242 ? -50.800 -4.153 -5.606 1.00 46.21 421 SER A CA 1
ATOM 1635 C C . SER A 1 242 ? -50.440 -5.318 -6.523 1.00 41.34 421 SER A C 1
ATOM 1636 O O . SER A 1 242 ? -51.123 -5.588 -7.531 1.00 43.12 421 SER A O 1
ATOM 1639 N N . GLY A 1 243 ? -49.368 -6.025 -6.191 1.00 43.34 422 GLY A N 1
ATOM 1640 C CA . GLY A 1 243 ? -48.909 -7.099 -7.053 1.00 38.98 422 GLY A CA 1
ATOM 1641 C C . GLY A 1 243 ? -49.947 -8.195 -7.219 1.00 42.35 422 GLY A C 1
ATOM 1642 O O . GLY A 1 243 ? -50.667 -8.546 -6.262 1.00 44.20 422 GLY A O 1
ATOM 1643 N N . LYS A 1 244 ? -50.030 -8.731 -8.437 1.00 42.91 423 LYS A N 1
ATOM 1644 C CA . LYS A 1 244 ? -50.933 -9.852 -8.694 1.00 46.68 423 LYS A CA 1
ATOM 1645 C C . LYS A 1 244 ? -50.168 -10.922 -9.415 1.00 46.47 423 LYS A C 1
ATOM 1646 O O . LYS A 1 244 ? -49.887 -10.794 -10.612 1.00 48.79 423 LYS A O 1
ATOM 1652 N N . VAL A 1 245 ? -49.832 -11.986 -8.704 1.00 43.80 424 VAL A N 1
ATOM 1653 C CA . VAL A 1 245 ? -49.181 -13.119 -9.346 1.00 39.85 424 VAL A CA 1
ATOM 1654 C C . VAL A 1 245 ? -50.199 -14.256 -9.557 1.00 48.09 424 VAL A C 1
ATOM 1655 O O . VAL A 1 245 ? -50.876 -14.654 -8.612 1.00 44.51 424 VAL A O 1
ATOM 1659 N N . SER A 1 246 ? -50.305 -14.763 -10.790 1.00 48.22 425 SER A N 1
ATOM 1660 C CA . SER A 1 246 ? -51.312 -15.755 -11.167 1.00 49.76 425 SER A CA 1
ATOM 1661 C C . SER A 1 246 ? -50.988 -16.315 -12.557 1.00 47.39 425 SER A C 1
ATOM 1662 O O . SER A 1 246 ? -50.151 -15.759 -13.275 1.00 42.90 425 SER A O 1
ATOM 1665 N N . ALA A 1 247 ? -51.651 -17.405 -12.939 1.00 42.61 426 ALA A N 1
ATOM 1666 C CA . ALA A 1 247 ? -51.425 -18.008 -14.247 1.00 44.96 426 ALA A CA 1
ATOM 1667 C C . ALA A 1 247 ? -51.727 -17.043 -15.392 1.00 49.83 426 ALA A C 1
ATOM 1668 O O . ALA A 1 247 ? -51.142 -17.163 -16.476 1.00 49.10 426 ALA A O 1
ATOM 1670 N N . THR A 1 248 ? -52.645 -16.100 -15.159 1.00 52.14 427 THR A N 1
ATOM 1671 C CA . THR A 1 248 ? -53.072 -15.182 -16.225 1.00 52.53 427 THR A CA 1
ATOM 1672 C C . THR A 1 248 ? -52.322 -13.861 -16.186 1.00 47.05 427 THR A C 1
ATOM 1673 O O . THR A 1 248 ? -52.221 -13.163 -17.209 1.00 47.88 427 THR A O 1
ATOM 1677 N N . ASP A 1 249 ? -51.776 -13.508 -15.025 1.00 45.83 428 ASP A N 1
ATOM 1678 C CA . ASP A 1 249 ? -51.079 -12.231 -14.883 1.00 48.49 428 ASP A CA 1
ATOM 1679 C C . ASP A 1 249 ? -49.553 -12.318 -14.927 1.00 52.49 428 ASP A C 1
ATOM 1680 O O . ASP A 1 249 ? -48.881 -11.282 -14.885 1.00 43.59 428 ASP A O 1
ATOM 1685 N N . THR A 1 250 ? -48.998 -13.526 -14.969 1.00 46.39 429 THR A N 1
ATOM 1686 C CA . THR A 1 250 ? -47.561 -13.684 -14.727 1.00 42.66 429 THR A CA 1
ATOM 1687 C C . THR A 1 250 ? -46.993 -14.608 -15.777 1.00 42.92 429 THR A C 1
ATOM 1688 O O . THR A 1 250 ? -47.604 -15.619 -16.088 1.00 45.44 429 THR A O 1
ATOM 1692 N N . LYS A 1 251 ? -45.862 -14.267 -16.378 1.00 42.25 430 LYS A N 1
ATOM 1693 C CA . LYS A 1 251 ? -45.174 -15.272 -17.203 1.00 43.47 430 LYS A CA 1
ATOM 1694 C C . LYS A 1 251 ? -43.766 -15.426 -16.650 1.00 43.82 430 LYS A C 1
ATOM 1695 O O . LYS A 1 251 ? -43.148 -14.444 -16.278 1.00 44.07 430 LYS A O 1
ATOM 1701 N N . LEU A 1 252 ? -43.276 -16.662 -16.588 1.00 43.24 431 LEU A N 1
ATOM 1702 C CA . LEU A 1 252 ? -41.952 -16.921 -16.022 1.00 47.06 431 LEU A CA 1
ATOM 1703 C C . LEU A 1 252 ? -41.058 -17.501 -17.106 1.00 48.85 431 LEU A C 1
ATOM 1704 O O . LEU A 1 252 ? -41.498 -18.378 -17.858 1.00 45.00 431 LEU A O 1
ATOM 1709 N N . ARG A 1 253 ? -39.826 -17.005 -17.221 1.00 41.03 432 ARG A N 1
ATOM 1710 C CA . ARG A 1 253 ? -38.828 -17.697 -18.060 1.00 39.52 432 ARG A CA 1
ATOM 1711 C C . ARG A 1 253 ? -37.661 -18.072 -17.170 1.00 45.04 432 ARG A C 1
ATOM 1712 O O . ARG A 1 253 ? -37.228 -17.272 -16.339 1.00 42.05 432 ARG A O 1
ATOM 1720 N N . ILE A 1 254 ? -37.164 -19.290 -17.329 1.00 42.62 433 ILE A N 1
ATOM 1721 C CA . ILE A 1 254 ? -36.145 -19.822 -16.417 1.00 42.76 433 ILE A CA 1
ATOM 1722 C C . ILE A 1 254 ? -34.896 -20.208 -17.208 1.00 46.55 433 ILE A C 1
ATOM 1723 O O . ILE A 1 254 ? -34.981 -20.882 -18.241 1.00 40.94 433 ILE A O 1
ATOM 1728 N N . PHE A 1 255 ? -33.741 -19.734 -16.747 1.00 43.03 434 PHE A N 1
ATOM 1729 C CA . PHE A 1 255 ? -32.492 -19.923 -17.479 1.00 38.11 434 PHE A CA 1
ATOM 1730 C C . PHE A 1 255 ? -31.478 -20.516 -16.554 1.00 46.29 434 PHE A C 1
ATOM 1731 O O . PHE A 1 255 ? -31.335 -20.073 -15.407 1.00 45.03 434 PHE A O 1
ATOM 1739 N N . GLU A 1 256 ? -30.762 -21.507 -17.054 1.00 44.01 435 GLU A N 1
ATOM 1740 C CA . GLU A 1 256 ? -29.652 -22.104 -16.336 1.00 44.80 435 GLU A CA 1
ATOM 1741 C C . GLU A 1 256 ? -28.416 -21.259 -16.672 1.00 52.67 435 GLU A C 1
ATOM 1742 O O . GLU A 1 256 ? -28.179 -20.918 -17.839 1.00 49.39 435 GLU A O 1
ATOM 1748 N N . VAL A 1 257 ? -27.648 -20.884 -15.655 1.00 45.29 436 VAL A N 1
ATOM 1749 C CA . VAL A 1 257 ? -26.492 -20.001 -15.844 1.00 43.24 436 VAL A CA 1
ATOM 1750 C C . VAL A 1 257 ? -25.221 -20.829 -16.021 1.00 47.32 436 VAL A C 1
ATOM 1751 O O . VAL A 1 257 ? -24.896 -21.674 -15.188 1.00 44.76 436 VAL A O 1
ATOM 1755 N N . ASN A 1 258 ? -24.494 -20.614 -17.109 1.00 49.16 437 ASN A N 1
ATOM 1756 C CA . ASN A 1 258 ? -23.269 -21.377 -17.308 1.00 52.19 437 ASN A CA 1
ATOM 1757 C C . ASN A 1 258 ? -22.199 -20.898 -16.321 1.00 53.69 437 ASN A C 1
ATOM 1758 O O . ASN A 1 258 ? -21.667 -21.684 -15.534 1.00 56.50 437 ASN A O 1
ATOM 1763 N N . ASP A 1 259 ? -21.923 -19.595 -16.346 1.00 48.91 438 ASP A N 1
ATOM 1764 C CA . ASP A 1 259 ? -20.861 -18.998 -15.541 1.00 54.52 438 ASP A CA 1
ATOM 1765 C C . ASP A 1 259 ? -21.439 -17.890 -14.642 1.00 52.90 438 ASP A C 1
ATOM 1766 O O . ASP A 1 259 ? -21.771 -16.781 -15.105 1.00 52.62 438 ASP A O 1
ATOM 1771 N N . THR A 1 260 ? -21.539 -18.195 -13.352 1.00 51.39 439 THR A N 1
ATOM 1772 C CA . THR A 1 260 ? -22.186 -17.311 -12.397 1.00 42.62 439 THR A CA 1
ATOM 1773 C C . THR A 1 260 ? -21.429 -16.006 -12.275 1.00 46.93 439 THR A C 1
ATOM 1774 O O . THR A 1 260 ? -22.051 -14.946 -12.147 1.00 56.98 439 THR A O 1
ATOM 1778 N N . SER A 1 261 ? -20.097 -16.063 -12.388 1.00 50.06 440 SER A N 1
ATOM 1779 C CA . SER A 1 261 ? -19.284 -14.837 -12.318 1.00 57.98 440 SER A CA 1
ATOM 1780 C C . SER A 1 261 ? -19.750 -13.786 -13.308 1.00 59.12 440 SER A C 1
ATOM 1781 O O . SER A 1 261 ? -19.575 -12.580 -13.081 1.00 62.35 440 SER A O 1
ATOM 1784 N N . LYS A 1 262 ? -20.381 -14.229 -14.394 1.00 57.36 441 LYS A N 1
ATOM 1785 C CA . LYS A 1 262 ? -20.724 -13.285 -15.450 1.00 53.09 441 LYS A CA 1
ATOM 1786 C C . LYS A 1 262 ? -22.056 -12.572 -15.246 1.00 50.26 441 LYS A C 1
ATOM 1787 O O . LYS A 1 262 ? -22.407 -11.658 -16.007 1.00 45.54 441 LYS A O 1
ATOM 1793 N N . LEU A 1 263 ? -22.782 -12.961 -14.206 1.00 49.05 4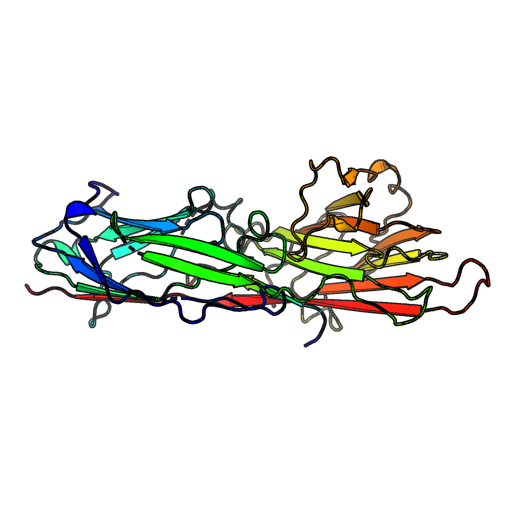42 LEU A N 1
ATOM 1794 C CA . LEU A 1 263 ? -24.057 -12.319 -13.906 1.00 45.48 442 LEU A CA 1
ATOM 1795 C C . LEU A 1 263 ? -23.826 -10.903 -13.424 1.00 46.11 442 LEU A C 1
ATOM 1796 O O . LEU A 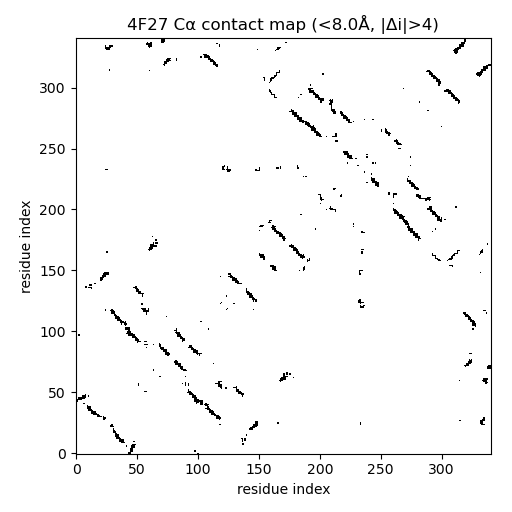1 263 ? -22.788 -10.614 -12.800 1.00 46.07 442 LEU A O 1
ATOM 1801 N N . SER A 1 264 ? -24.802 -10.031 -13.685 1.00 37.68 443 SER A N 1
ATOM 1802 C CA . SER A 1 264 ? -24.714 -8.616 -13.321 1.00 40.71 443 SER A CA 1
ATOM 1803 C C . SER A 1 264 ? -24.772 -8.404 -11.809 1.00 40.50 443 SER A C 1
ATOM 1804 O O . SER A 1 264 ? -25.335 -9.219 -11.066 1.00 43.07 443 SER A O 1
ATOM 1807 N N . ASP A 1 265 ? -24.199 -7.299 -11.343 1.00 41.15 444 ASP A N 1
ATOM 1808 C CA . ASP A 1 265 ? -24.441 -6.871 -9.954 1.00 39.56 444 ASP A CA 1
ATOM 1809 C C . ASP A 1 265 ? -25.745 -6.085 -9.905 1.00 36.81 444 ASP A C 1
ATOM 1810 O O . ASP A 1 265 ? -26.325 -5.900 -8.821 1.00 40.11 444 ASP A O 1
ATOM 1815 N N . SER A 1 266 ? -26.193 -5.635 -11.083 1.00 37.38 445 SER A N 1
ATOM 1816 C CA . SER A 1 266 ? -27.302 -4.694 -11.188 1.00 38.95 445 SER A CA 1
ATOM 1817 C C . SER A 1 266 ? -28.669 -5.363 -11.303 1.00 39.50 445 SER A C 1
ATOM 1818 O O . SER A 1 266 ? -29.695 -4.679 -11.288 1.00 40.18 445 SER A O 1
ATOM 1821 N N . TYR A 1 267 ? -28.669 -6.685 -11.424 1.00 36.16 446 TYR A N 1
ATOM 1822 C CA . TYR A 1 267 ? -29.878 -7.501 -11.658 1.00 37.96 446 TYR A CA 1
ATOM 1823 C C . TYR A 1 267 ? -30.396 -7.483 -13.109 1.00 40.24 446 TYR A C 1
ATOM 1824 O O . TYR A 1 267 ? -31.368 -8.146 -13.430 1.00 42.53 446 TYR A O 1
ATOM 1833 N N . TYR A 1 268 ? -29.771 -6.718 -13.989 1.00 35.36 447 TYR A N 1
ATOM 1834 C CA . TYR A 1 268 ? -30.126 -6.863 -15.387 1.00 37.66 447 TYR A CA 1
ATOM 1835 C C . TYR A 1 268 ? -29.708 -8.232 -15.902 1.00 41.84 447 TYR A C 1
ATOM 1836 O O . TYR A 1 268 ? -28.632 -8.729 -15.556 1.00 43.76 447 TYR A O 1
ATOM 1845 N N . ALA A 1 269 ? -30.548 -8.863 -16.730 1.00 35.51 448 ALA A N 1
ATOM 1846 C CA . ALA A 1 269 ? -30.151 -10.138 -17.304 1.00 35.72 448 ALA A CA 1
ATOM 1847 C C . ALA A 1 269 ? -30.780 -10.255 -18.702 1.00 44.19 448 ALA A C 1
ATOM 1848 O O . ALA A 1 269 ? -31.991 -10.147 -18.862 1.00 48.04 448 ALA A O 1
ATOM 1850 N N . ASP A 1 270 ? -29.934 -10.399 -19.717 1.00 41.41 449 ASP A N 1
ATOM 1851 C CA . ASP A 1 270 ? -30.374 -10.440 -21.104 1.00 43.30 449 ASP A CA 1
ATOM 1852 C C . ASP A 1 270 ? -30.733 -11.868 -21.500 1.00 42.65 449 ASP A C 1
ATOM 1853 O O . ASP A 1 270 ? -29.839 -12.733 -21.541 1.00 44.76 449 ASP A O 1
ATOM 1858 N N . PRO A 1 271 ? -32.028 -12.126 -21.817 1.00 43.38 450 PRO A N 1
ATOM 1859 C CA . PRO A 1 271 ? -32.434 -13.488 -22.191 1.00 48.37 450 PRO A CA 1
ATOM 1860 C C . PRO A 1 271 ? -31.667 -14.045 -23.392 1.00 47.61 450 PRO A C 1
ATOM 1861 O O . PRO A 1 271 ? -31.674 -15.267 -23.604 1.00 45.36 450 PRO A O 1
ATOM 1865 N N . ASN A 1 272 ? -30.998 -13.186 -24.159 1.00 40.05 451 ASN A N 1
ATOM 1866 C CA . ASN A 1 272 ? -30.283 -13.661 -25.362 1.00 41.86 451 ASN A CA 1
ATOM 1867 C C . ASN A 1 272 ? -28.775 -13.872 -25.148 1.00 51.75 451 ASN A C 1
ATOM 1868 O O . ASN A 1 272 ? -28.056 -14.265 -26.076 1.00 50.97 451 ASN A O 1
ATOM 1873 N N . ASP A 1 273 ? -28.305 -13.594 -23.927 1.00 43.37 452 ASP A N 1
ATOM 1874 C CA . ASP A 1 273 ? -26.900 -13.745 -23.585 1.00 46.03 452 ASP A CA 1
ATOM 1875 C C . ASP A 1 273 ? -26.604 -15.242 -23.568 1.00 52.54 452 ASP A C 1
ATOM 1876 O O . ASP A 1 273 ? -27.331 -16.011 -22.945 1.00 53.86 452 ASP A O 1
ATOM 1881 N N . SER A 1 274 ? -25.543 -15.669 -24.252 1.00 53.98 453 SER A N 1
ATOM 1882 C CA . SER A 1 274 ? -25.258 -17.098 -24.372 1.00 50.45 453 SER A CA 1
ATOM 1883 C C . SER A 1 274 ? -24.937 -17.740 -23.019 1.00 50.35 453 SER A C 1
ATOM 1884 O O . SER A 1 274 ? -25.067 -18.965 -22.856 1.00 54.70 453 SER A O 1
ATOM 1887 N N . ASN A 1 275 ? -24.543 -16.919 -22.044 1.00 50.09 454 ASN A N 1
ATOM 1888 C CA . ASN A 1 275 ? -24.282 -17.426 -20.690 1.00 52.91 454 ASN A CA 1
ATOM 1889 C C . ASN A 1 275 ? -25.531 -18.018 -20.016 1.00 51.61 454 ASN A C 1
ATOM 1890 O O . ASN A 1 275 ? -25.438 -18.795 -19.055 1.00 51.61 454 ASN A O 1
ATOM 1895 N N . LEU A 1 276 ? -26.702 -17.643 -20.530 1.00 44.73 455 LEU A N 1
ATOM 1896 C CA . LEU A 1 276 ? -27.989 -18.108 -20.013 1.00 43.96 455 LEU A CA 1
ATOM 1897 C C . LEU A 1 276 ? -28.571 -19.110 -21.003 1.00 49.17 455 LEU A C 1
ATOM 1898 O O . LEU A 1 276 ? -28.665 -18.836 -22.209 1.00 53.33 455 LEU A O 1
ATOM 1903 N N . LYS A 1 277 ? -28.916 -20.291 -20.514 1.00 50.48 456 LYS A N 1
ATOM 1904 C CA . LYS A 1 277 ? -29.582 -21.253 -21.363 1.00 49.68 456 LYS A CA 1
ATOM 1905 C C . LYS A 1 277 ? -31.019 -21.398 -20.905 1.00 51.34 456 LYS A C 1
ATOM 1906 O O . LYS A 1 277 ? -31.285 -21.925 -19.827 1.00 46.64 456 LYS A O 1
ATOM 1912 N N . GLU A 1 278 ? -31.956 -20.942 -21.726 1.00 46.76 457 GLU A N 1
ATOM 1913 C CA . GLU A 1 278 ? -33.347 -21.074 -21.330 1.00 49.54 457 GLU A CA 1
ATOM 1914 C C . GLU A 1 278 ? -33.771 -22.534 -21.186 1.00 46.35 457 GLU A C 1
ATOM 1915 O O . GLU A 1 278 ? -33.526 -23.357 -22.079 1.00 47.38 457 GLU A O 1
ATOM 1921 N N . VAL A 1 279 ? -34.367 -22.862 -20.034 1.00 46.15 458 VAL A N 1
ATOM 1922 C CA . VAL A 1 279 ? -34.851 -24.220 -19.778 1.00 44.73 458 VAL A CA 1
ATOM 1923 C C . VAL A 1 279 ? -36.333 -24.227 -19.387 1.00 44.55 458 VAL A C 1
ATOM 1924 O O . VAL A 1 279 ? -36.805 -25.200 -18.822 1.00 49.49 458 VAL A O 1
ATOM 1928 N N . THR A 1 280 ? -37.055 -23.154 -19.713 1.00 45.09 459 THR A N 1
ATOM 1929 C CA . THR A 1 280 ? -38.486 -23.003 -19.382 1.00 44.98 459 THR A CA 1
ATOM 1930 C C . THR A 1 280 ? -39.356 -24.229 -19.691 1.00 49.72 459 THR A C 1
ATOM 1931 O O . THR A 1 280 ? -40.232 -24.632 -18.903 1.00 53.61 459 THR A O 1
ATOM 1935 N N . GLY A 1 281 ? -39.081 -24.861 -20.817 1.00 44.58 460 GLY A N 1
ATOM 1936 C CA . GLY A 1 281 ? -39.846 -26.028 -21.227 1.00 44.67 460 GLY A CA 1
ATOM 1937 C C . GLY A 1 281 ? -39.626 -27.228 -20.323 1.00 49.43 460 GLY A C 1
ATOM 1938 O O . GLY A 1 281 ? -40.334 -28.221 -20.434 1.00 49.00 460 GLY A O 1
ATOM 1939 N N . GLU A 1 282 ? -38.637 -27.157 -19.438 1.00 51.79 461 GLU A N 1
ATOM 1940 C CA . GLU A 1 282 ? -38.382 -28.292 -18.545 1.00 51.95 461 GLU A CA 1
ATOM 1941 C C . GLU A 1 282 ? -39.138 -28.104 -17.239 1.00 51.84 461 GLU A C 1
ATOM 1942 O O . GLU A 1 282 ? -39.046 -28.931 -16.323 1.00 51.91 461 GLU A O 1
ATOM 1948 N N . PHE A 1 283 ? -39.870 -27.004 -17.138 1.00 55.31 462 PHE A N 1
ATOM 1949 C CA . PHE A 1 283 ? -40.554 -26.713 -15.887 1.00 56.80 462 PHE A CA 1
ATOM 1950 C C . PHE A 1 283 ? -42.063 -26.693 -16.001 1.00 66.25 462 PHE A C 1
ATOM 1951 O O . PHE A 1 283 ? -42.734 -26.132 -15.145 1.00 63.83 462 PHE A O 1
ATOM 1959 N N . LYS A 1 284 ? -42.607 -27.290 -17.051 1.00 72.98 463 LYS A N 1
ATOM 1960 C CA . LYS A 1 284 ? -44.030 -27.131 -17.296 1.00 75.19 463 LYS A CA 1
ATOM 1961 C C . LYS A 1 284 ? -44.867 -27.848 -16.253 1.00 72.10 463 LYS A C 1
ATOM 1962 O O . LYS A 1 284 ? -45.985 -27.428 -15.963 1.00 73.25 463 LYS A O 1
ATOM 1968 N N . ASP A 1 285 ? -44.308 -28.912 -15.674 1.00 71.77 464 ASP A N 1
ATOM 1969 C CA . ASP A 1 285 ? -44.949 -29.631 -14.582 1.00 68.83 464 ASP A CA 1
ATOM 1970 C C . ASP A 1 285 ? -44.461 -29.191 -13.197 1.00 61.90 464 ASP A C 1
ATOM 1971 O O . ASP A 1 285 ? -44.735 -29.833 -12.187 1.00 60.24 464 ASP A O 1
ATOM 1976 N N . LYS A 1 286 ? -43.736 -28.091 -13.149 1.00 52.12 465 LYS A N 1
ATOM 1977 C CA . LYS A 1 286 ? -43.036 -27.753 -11.921 1.00 54.52 465 LYS A CA 1
ATOM 1978 C C . LYS A 1 286 ? -43.393 -26.386 -11.392 1.00 46.29 465 LYS A C 1
ATOM 1979 O O . LYS A 1 286 ? -42.853 -25.956 -10.373 1.00 47.58 465 LYS A O 1
ATOM 1985 N N . ILE A 1 287 ? -44.313 -25.713 -12.078 1.00 44.37 466 ILE A N 1
ATOM 1986 C CA . ILE A 1 287 ? -44.713 -24.345 -11.728 1.00 43.57 466 ILE A CA 1
ATOM 1987 C C . ILE A 1 287 ? -46.183 -24.387 -11.289 1.00 52.06 466 ILE A C 1
ATOM 1988 O O . ILE A 1 287 ? -47.021 -24.974 -11.968 1.00 50.88 466 ILE A O 1
ATOM 1993 N N . SER A 1 288 ? -46.487 -23.832 -10.119 1.00 46.55 467 SER A N 1
ATOM 1994 C CA . SER A 1 288 ? -47.855 -23.892 -9.608 1.00 46.86 467 SER A CA 1
ATOM 1995 C C . SER A 1 288 ? -48.357 -22.540 -9.118 1.00 47.90 467 SER A C 1
ATOM 1996 O O . SER A 1 288 ? -47.676 -21.836 -8.358 1.00 42.78 467 SER A O 1
ATOM 1999 N N . TYR A 1 289 ? -49.560 -22.186 -9.558 1.00 46.91 468 TYR A N 1
ATOM 2000 C CA . TYR A 1 289 ? -50.183 -20.933 -9.143 1.00 48.12 468 TYR A CA 1
ATOM 2001 C C . TYR A 1 289 ? -51.349 -21.265 -8.228 1.00 48.91 468 TYR A C 1
ATOM 2002 O O . TYR A 1 289 ? -52.260 -20.472 -8.057 1.00 52.93 468 TYR A O 1
ATOM 2011 N N . LYS A 1 290 ? -51.301 -22.456 -7.645 1.00 50.98 469 LYS A N 1
ATOM 2012 C CA . LYS A 1 290 ? -52.376 -22.961 -6.801 1.00 54.07 469 LYS A CA 1
ATOM 2013 C C . LYS A 1 290 ? -52.695 -22.034 -5.613 1.00 56.18 469 LYS A C 1
ATOM 2014 O O . LYS A 1 290 ? -53.864 -21.856 -5.271 1.00 57.40 469 LYS A O 1
ATOM 2020 N N . TYR A 1 291 ? -51.674 -21.414 -5.012 1.00 48.97 470 TYR A N 1
ATOM 2021 C CA . TYR A 1 291 ? -51.880 -20.613 -3.793 1.00 46.71 470 TYR A CA 1
ATOM 2022 C C . TYR A 1 291 ? -52.033 -19.115 -4.057 1.00 50.44 470 TYR A C 1
ATOM 2023 O O . TYR A 1 291 ? -51.765 -18.647 -5.169 1.00 47.35 470 TYR A O 1
ATOM 2032 N N . ASP A 1 292 ? -52.499 -18.364 -3.061 1.00 44.98 471 ASP A N 1
ATOM 2033 C CA . ASP A 1 292 ? -52.915 -16.982 -3.347 1.00 48.29 471 ASP A CA 1
ATOM 2034 C C . ASP A 1 292 ? -51.773 -16.023 -3.572 1.00 44.55 471 ASP A C 1
ATOM 2035 O O . ASP A 1 292 ? -50.978 -15.761 -2.663 1.00 46.02 471 ASP A O 1
ATOM 2040 N N . ASN A 1 293 ? -51.714 -15.482 -4.784 1.00 43.73 472 ASN A N 1
ATOM 2041 C CA . ASN A 1 293 ? -50.775 -14.402 -5.101 1.00 42.28 472 ASN A CA 1
ATOM 2042 C C . ASN A 1 293 ? -49.321 -14.878 -4.981 1.00 40.36 472 ASN A C 1
ATOM 2043 O O . ASN A 1 293 ? -48.422 -14.122 -4.619 1.00 40.94 472 ASN A O 1
ATOM 2048 N N . VAL A 1 294 ? -49.099 -16.151 -5.281 1.00 41.87 473 VAL A N 1
ATOM 2049 C CA . VAL A 1 294 ? -47.757 -16.693 -5.260 1.00 40.46 473 VAL A CA 1
ATOM 2050 C C . VAL A 1 294 ? -47.601 -17.744 -6.354 1.00 38.73 473 VAL A C 1
ATOM 2051 O O . VAL A 1 294 ? -48.536 -18.485 -6.658 1.00 41.80 473 VAL A O 1
ATOM 2055 N N . ALA A 1 295 ? -46.416 -17.802 -6.953 1.00 39.84 474 ALA A N 1
ATOM 2056 C CA . ALA A 1 295 ? -46.085 -18.907 -7.837 1.00 41.11 474 ALA A CA 1
ATOM 2057 C C . ALA A 1 295 ? -44.982 -19.727 -7.192 1.00 40.69 474 ALA A C 1
ATOM 2058 O O . ALA A 1 295 ? -43.994 -19.175 -6.707 1.00 40.80 474 ALA A O 1
ATOM 2060 N N . SER A 1 296 ? -45.165 -21.041 -7.169 1.00 40.94 475 SER A N 1
ATOM 2061 C CA . SER A 1 296 ? -44.129 -21.926 -6.663 1.00 41.76 475 SER A CA 1
ATOM 2062 C C . SER A 1 296 ? -43.444 -22.628 -7.844 1.00 48.95 475 SER A C 1
ATOM 2063 O O . SER A 1 296 ? -44.079 -22.927 -8.869 1.00 48.19 475 SER A O 1
ATOM 2066 N N . ILE A 1 297 ? -42.133 -22.818 -7.716 1.00 43.02 476 ILE A N 1
ATOM 2067 C CA . ILE A 1 297 ? -41.326 -23.490 -8.732 1.00 39.55 476 ILE A CA 1
ATOM 2068 C C . ILE A 1 297 ? -40.520 -24.593 -8.066 1.00 43.60 476 ILE A C 1
ATOM 2069 O O . ILE A 1 297 ? -39.773 -24.321 -7.114 1.00 43.23 476 ILE A O 1
ATOM 2074 N N . ASN A 1 298 ? -40.659 -25.823 -8.564 1.00 39.85 477 ASN A N 1
ATOM 2075 C CA . ASN A 1 298 ? -39.964 -26.994 -8.015 1.00 44.48 477 ASN A CA 1
ATOM 2076 C C . ASN A 1 298 ? -38.619 -27.191 -8.728 1.00 51.31 477 ASN A C 1
ATOM 2077 O O . ASN A 1 298 ? -38.582 -27.775 -9.802 1.00 53.88 477 ASN A O 1
ATOM 2082 N N . PHE A 1 299 ? -37.521 -26.699 -8.152 1.00 46.74 478 PHE A N 1
ATOM 2083 C CA . PHE A 1 299 ? -36.206 -26.853 -8.785 1.00 47.57 478 PHE A CA 1
ATOM 2084 C C . PHE A 1 299 ? -35.548 -28.206 -8.527 1.00 50.44 478 PHE A C 1
ATOM 2085 O O . PHE A 1 299 ? -34.704 -28.639 -9.305 1.00 50.69 478 PHE A O 1
ATOM 2093 N N . GLY A 1 300 ? -35.900 -28.859 -7.421 1.00 48.35 479 GLY A N 1
ATOM 2094 C CA . GLY A 1 300 ? -35.307 -30.149 -7.091 1.00 50.26 479 GLY A CA 1
ATOM 2095 C C . GLY A 1 300 ? -33.853 -30.042 -6.641 1.00 56.84 479 GLY A C 1
ATOM 2096 O O . GLY A 1 300 ? -33.462 -29.070 -5.984 1.00 52.88 479 GLY A O 1
ATOM 2097 N N . ASP A 1 301 ? -33.049 -31.044 -6.992 1.00 51.65 480 ASP A N 1
ATOM 2098 C CA . ASP A 1 301 ? -31.637 -31.068 -6.618 1.00 52.23 480 ASP A CA 1
ATOM 2099 C C . ASP A 1 301 ? -30.842 -30.268 -7.640 1.00 58.25 480 ASP A C 1
ATOM 2100 O O . ASP A 1 301 ? -30.807 -30.630 -8.825 1.00 55.47 480 ASP A O 1
ATOM 2105 N N . ILE A 1 302 ? -30.239 -29.162 -7.198 1.00 54.36 481 ILE A N 1
ATOM 2106 C CA . ILE A 1 302 ? -29.471 -28.304 -8.096 1.00 56.22 481 ILE A CA 1
ATOM 2107 C C . ILE A 1 302 ? -28.064 -27.983 -7.579 1.00 58.28 481 ILE A C 1
ATOM 2108 O O . ILE A 1 302 ? -27.788 -28.099 -6.379 1.00 56.06 481 ILE A O 1
ATOM 2113 N N . ASN A 1 303 ? -27.185 -27.591 -8.506 1.00 56.72 482 ASN A N 1
ATOM 2114 C CA . ASN A 1 303 ? -25.828 -27.160 -8.170 1.00 56.76 482 ASN A CA 1
ATOM 2115 C C . ASN A 1 303 ? -25.370 -25.934 -8.981 1.00 60.50 482 ASN A C 1
ATOM 2116 O O . ASN A 1 303 ? -24.205 -25.532 -8.919 1.00 63.31 482 ASN A O 1
ATOM 2121 N N . LYS A 1 304 ? -26.294 -25.356 -9.745 1.00 57.34 483 LYS A N 1
ATOM 2122 C CA . LYS A 1 304 ? -26.015 -24.151 -10.528 1.00 56.10 483 LYS A CA 1
ATOM 2123 C C . LYS A 1 304 ? -26.906 -23.024 -10.075 1.00 49.98 483 LYS A C 1
ATOM 2124 O O . LYS A 1 304 ? -27.877 -23.230 -9.356 1.00 49.09 483 LYS A O 1
ATOM 2130 N N . THR A 1 305 ? -26.605 -21.842 -10.581 1.00 44.66 484 THR A N 1
ATOM 2131 C CA . THR A 1 305 ? -27.442 -20.691 -10.408 1.00 47.43 484 THR A CA 1
ATOM 2132 C C . THR A 1 305 ? -28.426 -20.667 -11.572 1.00 44.33 484 THR A C 1
ATOM 2133 O O . THR A 1 305 ? -28.080 -21.069 -12.697 1.00 43.57 484 THR A O 1
ATOM 2137 N N . TYR A 1 306 ? -29.647 -20.211 -11.299 1.00 44.00 485 TYR A N 1
ATOM 2138 C CA . TYR A 1 306 ? -30.662 -20.016 -12.337 1.00 42.42 485 TYR A CA 1
ATOM 2139 C C . TYR A 1 306 ? -31.109 -18.592 -12.272 1.00 43.77 485 TYR A C 1
ATOM 2140 O O . TYR A 1 306 ? -31.041 -17.966 -11.213 1.00 43.75 485 TYR A O 1
ATOM 2149 N N . VAL A 1 307 ? -31.535 -18.062 -13.412 1.00 40.90 486 VAL A N 1
ATOM 2150 C CA . VAL A 1 307 ? -32.162 -16.756 -13.478 1.00 42.03 486 VAL A CA 1
ATOM 2151 C C . VAL A 1 307 ? -33.636 -16.970 -13.784 1.00 45.40 486 VAL A C 1
ATOM 2152 O O . VAL A 1 307 ? -33.984 -17.774 -14.646 1.00 42.00 486 VAL A O 1
ATOM 2156 N N . VAL A 1 308 ? -34.512 -16.299 -13.047 1.00 38.36 487 VAL A N 1
ATOM 2157 C CA . VAL A 1 308 ? -35.924 -16.335 -13.401 1.00 42.46 487 VAL A CA 1
ATOM 2158 C C . VAL A 1 308 ? -36.349 -14.929 -13.785 1.00 43.29 487 VAL A C 1
ATOM 2159 O O . VAL A 1 308 ? -36.218 -13.981 -12.997 1.00 37.39 487 VAL A O 1
ATOM 2163 N N . LEU A 1 309 ? -36.822 -14.770 -15.012 1.00 41.87 488 LEU A N 1
ATOM 2164 C CA . LEU A 1 309 ? -37.285 -13.465 -15.465 1.00 39.76 488 LEU A CA 1
ATOM 2165 C C . LEU A 1 309 ? -38.794 -13.498 -15.351 1.00 39.80 488 LEU A C 1
ATOM 2166 O O . LEU A 1 309 ? -39.461 -14.345 -15.966 1.00 40.26 488 LEU A O 1
ATOM 2171 N N . VAL A 1 310 ? -39.312 -12.581 -14.555 1.00 38.66 489 VAL A N 1
ATOM 2172 C CA . VAL A 1 310 ? -40.730 -12.489 -14.226 1.00 39.03 489 VAL A CA 1
ATOM 2173 C C . VAL A 1 310 ? -41.301 -11.321 -15.006 1.00 42.55 489 VAL A C 1
ATOM 2174 O O . VAL A 1 310 ? -40.781 -10.212 -14.938 1.00 40.09 489 VAL A O 1
ATOM 2178 N N . GLU A 1 311 ? 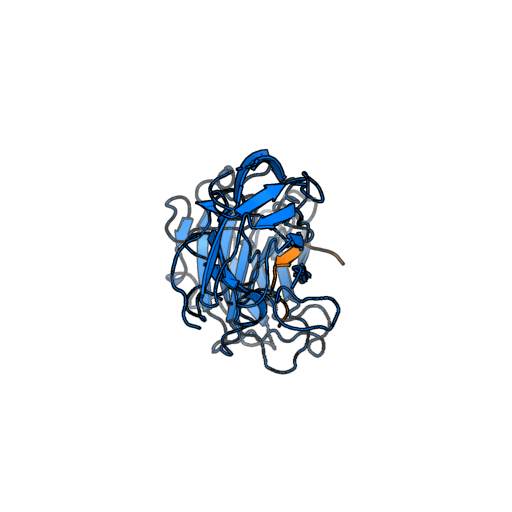-42.342 -11.582 -15.784 1.00 41.48 490 GLU A N 1
ATOM 2179 C CA . GLU A 1 311 ? -43.121 -10.507 -16.372 1.00 43.49 490 GLU A CA 1
ATOM 2180 C C . GLU A 1 311 ? -44.468 -10.555 -15.693 1.00 44.73 490 GLU A C 1
ATOM 2181 O O . GLU A 1 311 ? -45.233 -11.490 -15.915 1.00 44.28 490 GLU A O 1
ATOM 2187 N N . GLY A 1 312 ? -44.753 -9.574 -14.843 1.00 42.15 491 GLY A N 1
ATOM 2188 C CA . GLY A 1 312 ? -45.983 -9.603 -14.070 1.00 40.14 491 GLY A CA 1
ATOM 2189 C C . GLY A 1 312 ? -46.881 -8.396 -14.266 1.00 42.25 491 GLY A C 1
ATOM 2190 O O . GLY A 1 312 ? -46.645 -7.557 -15.136 1.00 39.07 491 GLY A O 1
ATOM 2191 N N . HIS A 1 313 ? -47.912 -8.313 -13.433 1.00 43.37 492 HIS A N 1
ATOM 2192 C CA . HIS A 1 313 ? -48.848 -7.200 -13.446 1.00 41.96 492 HIS A CA 1
ATOM 2193 C C . HIS A 1 313 ? -49.211 -6.804 -12.021 1.00 43.08 492 HIS A C 1
ATOM 2194 O O . HIS A 1 313 ? -49.108 -7.614 -11.068 1.00 40.63 492 HIS A O 1
ATOM 2201 N N . TYR A 1 314 ? -49.636 -5.552 -11.860 1.00 43.85 493 TYR A N 1
ATOM 2202 C CA . TYR A 1 314 ? -50.167 -5.112 -10.573 1.00 48.92 493 TYR A CA 1
ATOM 2203 C C . TYR A 1 314 ? -51.570 -4.539 -10.760 1.00 49.11 493 TYR A C 1
ATOM 2204 O O . TYR A 1 314 ? -51.958 -4.187 -11.875 1.00 47.40 493 TYR A O 1
ATOM 2213 N N . ASP A 1 315 ? -52.335 -4.455 -9.673 1.00 41.98 494 ASP A N 1
ATOM 2214 C CA . ASP A 1 315 ? -53.749 -4.107 -9.799 1.00 48.74 494 ASP A CA 1
ATOM 2215 C C . ASP A 1 315 ? -53.959 -2.595 -9.798 1.00 56.40 494 ASP A C 1
ATOM 2216 O O . ASP A 1 315 ? -52.989 -1.832 -9.796 1.00 52.79 494 ASP A O 1
ATOM 2221 N N . ASN A 1 316 ? -55.216 -2.155 -9.789 1.00 63.16 495 ASN A N 1
ATOM 2222 C CA . ASN A 1 316 ? -55.494 -0.718 -9.824 1.00 65.03 495 ASN A CA 1
ATOM 2223 C C . ASN A 1 316 ? -55.886 -0.134 -8.478 1.00 67.66 495 ASN A C 1
ATOM 2224 O O . ASN A 1 316 ? -56.566 0.882 -8.427 1.00 73.67 495 ASN A O 1
ATOM 2229 N N . THR A 1 317 ? -55.440 -0.759 -7.392 1.00 63.35 496 THR A N 1
ATOM 2230 C CA . THR A 1 317 ? -55.781 -0.298 -6.043 1.00 61.81 496 THR A CA 1
ATOM 2231 C C . THR A 1 317 ? -54.977 0.921 -5.657 1.00 62.43 496 THR A C 1
ATOM 2232 O O . THR A 1 317 ? -55.293 1.584 -4.678 1.00 63.78 496 THR A O 1
ATOM 2236 N N . GLY A 1 318 ? -53.918 1.195 -6.411 1.00 60.13 497 GLY A N 1
ATOM 2237 C CA . GLY A 1 318 ? -53.031 2.298 -6.095 1.00 60.60 497 GLY A CA 1
ATOM 2238 C C . GLY A 1 318 ? -52.103 2.013 -4.926 1.00 66.18 497 GLY A C 1
ATOM 2239 O O . GLY A 1 318 ? -51.404 2.913 -4.447 1.00 66.07 497 GLY A O 1
ATOM 2240 N N . LYS A 1 319 ? -52.091 0.766 -4.457 1.00 58.14 498 LYS A N 1
ATOM 2241 C CA . LYS A 1 319 ? -51.187 0.366 -3.371 1.00 55.71 498 LYS A CA 1
ATOM 2242 C C . LYS A 1 319 ? -49.783 0.237 -3.917 1.00 51.50 498 LYS A C 1
ATOM 2243 O O . LYS A 1 319 ? -49.591 0.020 -5.112 1.00 55.01 498 LYS A O 1
ATOM 2249 N N . ASN A 1 320 ? -48.798 0.346 -3.043 1.00 49.23 499 ASN A N 1
ATOM 2250 C CA . ASN A 1 320 ? -47.421 0.139 -3.451 1.00 48.46 499 ASN A CA 1
ATOM 2251 C C . ASN A 1 320 ? -47.213 -1.281 -4.009 1.00 44.57 499 ASN A C 1
ATOM 2252 O O . ASN A 1 320 ? -47.844 -2.239 -3.527 1.00 42.02 499 ASN A O 1
ATOM 2257 N N . LEU A 1 321 ? -46.345 -1.438 -5.010 1.00 46.59 500 LEU A N 1
ATOM 2258 C CA . LEU A 1 321 ? -45.973 -2.789 -5.463 1.00 46.05 500 LEU A CA 1
ATOM 2259 C C . LEU A 1 321 ? -44.834 -3.333 -4.577 1.00 46.70 500 LEU A C 1
ATOM 2260 O O . LEU A 1 321 ? -43.704 -2.863 -4.640 1.00 42.00 500 LEU A O 1
ATOM 2265 N N . LYS A 1 322 ? -45.140 -4.332 -3.754 1.00 40.47 501 LYS A N 1
ATOM 2266 C CA . LYS A 1 322 ? -44.169 -4.895 -2.822 1.00 39.00 501 LYS A CA 1
ATOM 2267 C C . LYS A 1 322 ? -44.115 -6.397 -3.060 1.00 43.83 501 LYS A C 1
ATOM 2268 O O . LYS A 1 322 ? -45.156 -7.022 -3.247 1.00 46.31 501 LYS A O 1
ATOM 2274 N N . THR A 1 323 ? -42.924 -6.989 -3.114 1.00 37.85 502 THR A N 1
ATOM 2275 C CA . THR A 1 323 ? -42.869 -8.433 -3.404 1.00 39.66 502 THR A CA 1
ATOM 2276 C C . THR A 1 323 ? -41.900 -9.118 -2.473 1.00 40.10 502 THR A C 1
ATOM 2277 O O . THR A 1 323 ? -41.119 -8.457 -1.798 1.00 40.00 502 THR A O 1
ATOM 2281 N N . GLN A 1 324 ? -41.966 -10.445 -2.436 1.00 39.92 503 GLN A N 1
ATOM 2282 C CA . GLN A 1 324 ? -41.023 -11.252 -1.686 1.00 38.18 503 GLN A CA 1
ATOM 2283 C C . GLN A 1 324 ? -40.782 -12.538 -2.455 1.00 41.07 503 GLN A C 1
ATOM 2284 O O . GLN A 1 324 ? -41.730 -13.134 -2.963 1.00 42.29 503 GLN A O 1
ATOM 2290 N N . VAL A 1 325 ? -39.521 -12.964 -2.548 1.00 39.61 504 VAL A N 1
ATOM 2291 C CA . VAL A 1 325 ? -39.199 -14.289 -3.106 1.00 37.49 504 VAL A CA 1
ATOM 2292 C C . VAL A 1 325 ? -38.585 -15.078 -1.986 1.00 39.49 504 VAL A C 1
ATOM 2293 O O . VAL A 1 325 ? -37.946 -14.523 -1.118 1.00 38.46 504 VAL A O 1
ATOM 2297 N N . ILE A 1 326 ? -38.817 -16.383 -1.989 1.00 35.08 505 ILE A N 1
ATOM 2298 C CA . ILE A 1 326 ? -38.364 -17.235 -0.899 1.00 35.82 505 ILE A CA 1
ATOM 2299 C C . ILE A 1 326 ? -37.810 -18.509 -1.504 1.00 40.83 505 ILE A C 1
ATOM 2300 O O . ILE A 1 326 ? -38.337 -19.005 -2.510 1.00 41.61 505 ILE A O 1
ATOM 2305 N N . GLN A 1 327 ? -36.753 -19.047 -0.907 1.00 41.64 506 GLN A N 1
ATOM 2306 C CA . GLN A 1 327 ? -36.257 -20.347 -1.336 1.00 38.64 506 GLN A CA 1
ATOM 2307 C C . GLN A 1 327 ? -36.003 -21.198 -0.116 1.00 41.59 506 GLN A C 1
ATOM 2308 O O . GLN A 1 327 ? -35.499 -20.696 0.889 1.00 39.62 506 GLN A O 1
ATOM 2314 N N . GLU A 1 328 ? -36.387 -22.467 -0.192 1.00 41.81 507 GLU A N 1
ATOM 2315 C CA . GLU A 1 328 ? -36.104 -23.423 0.871 1.00 40.32 507 GLU A CA 1
ATOM 2316 C C . GLU A 1 328 ? -35.435 -24.631 0.226 1.00 41.13 507 GLU A C 1
ATOM 2317 O O . GLU A 1 328 ? -35.650 -24.918 -0.956 1.00 44.51 507 GLU A O 1
ATOM 2323 N N . ASN A 1 329 ? -34.648 -25.353 1.014 1.00 45.28 508 ASN A N 1
ATOM 2324 C CA . ASN A 1 329 ? -33.982 -26.538 0.529 1.00 48.67 508 ASN A CA 1
ATOM 2325 C C . ASN A 1 329 ? -33.416 -27.324 1.698 1.00 54.67 508 ASN A C 1
ATOM 2326 O O . ASN A 1 329 ? -33.483 -26.874 2.848 1.00 48.88 508 ASN A O 1
ATOM 2331 N N . ILE A 1 330 ? -32.890 -28.510 1.413 1.00 56.52 509 ILE A N 1
ATOM 2332 C CA . ILE A 1 330 ? -32.137 -29.264 2.402 1.00 65.77 509 ILE A CA 1
ATOM 2333 C C . ILE A 1 330 ? -30.693 -29.481 1.929 1.00 68.70 509 ILE A C 1
ATOM 2334 O O . ILE A 1 330 ? -30.305 -29.064 0.811 1.00 64.74 509 ILE A O 1
ATOM 2339 N N . ASP A 1 331 ? -29.912 -30.122 2.800 1.00 67.03 510 ASP A N 1
ATOM 2340 C CA . ASP A 1 331 ? -28.608 -30.693 2.470 1.00 72.39 510 ASP A CA 1
ATOM 2341 C C . ASP A 1 331 ? -28.845 -32.060 1.813 1.00 73.52 510 ASP A C 1
ATOM 2342 O O . ASP A 1 331 ? -29.381 -32.991 2.452 1.00 74.57 510 ASP A O 1
ATOM 2347 N N . PRO A 1 332 ? -28.444 -32.180 0.536 1.00 67.48 511 PRO A N 1
ATOM 2348 C CA . PRO A 1 332 ? -28.695 -33.369 -0.286 1.00 70.62 511 PRO A CA 1
ATOM 2349 C C . PRO A 1 332 ? -27.931 -34.610 0.174 1.00 65.37 511 PRO A C 1
ATOM 2350 O O . PRO A 1 332 ? -28.439 -35.717 0.010 1.00 72.27 511 PRO A O 1
ATOM 2354 N N . ALA A 1 333 ? -26.737 -34.433 0.733 1.00 67.82 512 ALA A N 1
ATOM 2355 C CA . ALA A 1 333 ? -25.966 -35.568 1.256 1.00 78.29 512 ALA A CA 1
ATOM 2356 C C . ALA A 1 333 ? -26.516 -36.128 2.565 1.00 83.89 512 ALA A C 1
ATOM 2357 O O . ALA A 1 333 ? -26.273 -37.303 2.893 1.00 85.80 512 ALA A O 1
ATOM 2359 N N . THR A 1 334 ? -27.252 -35.316 3.325 1.00 82.06 513 THR A N 1
ATOM 2360 C CA . THR A 1 334 ? -27.739 -35.784 4.642 1.00 80.63 513 THR A CA 1
ATOM 2361 C C . THR A 1 334 ? -29.265 -35.858 4.765 1.00 76.41 513 THR A C 1
ATOM 2362 O O . THR A 1 334 ? -29.787 -36.524 5.657 1.00 73.56 513 THR A O 1
ATOM 2366 N N . GLY A 1 335 ? -29.970 -35.151 3.884 1.00 79.69 514 GLY A N 1
ATOM 2367 C CA . GLY A 1 335 ? -31.425 -35.110 3.920 1.00 80.91 514 GLY A CA 1
ATOM 2368 C C . GLY A 1 335 ? -32.010 -34.151 4.948 1.00 79.01 514 GLY A C 1
ATOM 2369 O O . GLY A 1 335 ? -33.226 -33.983 5.029 1.00 80.82 514 GLY A O 1
ATOM 2370 N N . LYS A 1 336 ? -31.139 -33.524 5.735 1.00 75.47 515 LYS A N 1
ATOM 2371 C CA . LYS A 1 336 ? -31.551 -32.631 6.817 1.00 71.60 515 LYS A CA 1
ATOM 2372 C C . LYS A 1 336 ? -30.896 -31.267 6.653 1.00 61.78 515 LYS A C 1
ATOM 2373 O O . LYS A 1 336 ? -30.537 -30.889 5.538 1.00 64.11 515 LYS A O 1
ATOM 2379 N N . ASP A 1 337 ? -30.723 -30.536 7.756 1.00 56.29 516 ASP A N 1
ATOM 2380 C CA . ASP A 1 337 ? -30.150 -29.193 7.676 1.00 59.84 516 ASP A CA 1
ATOM 2381 C C . ASP A 1 337 ? -30.998 -28.355 6.714 1.00 55.11 516 ASP A C 1
ATOM 2382 O O . ASP A 1 337 ? -30.485 -27.706 5.797 1.00 58.43 516 ASP A O 1
ATOM 2387 N N . TYR A 1 338 ? -32.307 -28.398 6.911 1.00 52.90 517 TYR A N 1
ATOM 2388 C CA . TYR A 1 338 ? -33.232 -27.518 6.201 1.00 50.40 517 TYR A CA 1
ATOM 2389 C C . TYR A 1 338 ? -32.849 -26.056 6.369 1.00 53.91 517 TYR A C 1
ATOM 2390 O O . TYR A 1 338 ? -32.292 -25.672 7.391 1.00 59.74 517 TYR A O 1
ATOM 2399 N N . SER A 1 339 ? -33.155 -25.231 5.380 1.00 52.22 518 SER A N 1
ATOM 2400 C CA . SER A 1 339 ? -33.086 -23.798 5.590 1.00 51.89 518 SER A CA 1
ATOM 2401 C C . SER A 1 339 ? -34.028 -23.066 4.628 1.00 51.99 518 SER A C 1
ATOM 2402 O O . SER A 1 339 ? -34.471 -23.641 3.615 1.00 48.07 518 SER A O 1
ATOM 2405 N N . ILE A 1 340 ? -34.320 -21.802 4.945 1.00 43.99 519 ILE A N 1
ATOM 2406 C CA . ILE A 1 340 ? -35.280 -20.992 4.185 1.00 41.93 519 ILE A CA 1
ATOM 2407 C C . ILE A 1 340 ? -34.809 -19.555 4.221 1.00 43.28 519 ILE A C 1
ATOM 2408 O O . ILE A 1 340 ? -34.365 -19.078 5.266 1.00 46.96 519 ILE A O 1
ATOM 2413 N N . PHE A 1 341 ? -34.867 -18.875 3.079 1.00 43.38 520 PHE A N 1
ATOM 2414 C CA . PHE A 1 341 ? -34.359 -17.508 2.998 1.00 43.27 520 PHE A CA 1
ATOM 2415 C C . PHE A 1 341 ? -35.353 -16.699 2.194 1.00 44.17 520 PHE A C 1
ATOM 2416 O O . PHE A 1 341 ? -35.878 -17.184 1.185 1.00 44.64 520 PHE A O 1
ATOM 2424 N N . GLY A 1 342 ? -35.632 -15.479 2.643 1.00 41.83 521 GLY A N 1
ATOM 2425 C CA . GLY A 1 342 ? -36.520 -14.583 1.904 1.00 39.87 521 GLY A CA 1
ATOM 2426 C C . GLY A 1 342 ? -35.851 -13.273 1.518 1.00 40.99 521 GLY A C 1
ATOM 2427 O O . GLY A 1 342 ? -34.850 -12.861 2.134 1.00 41.80 521 GLY A O 1
ATOM 2428 N N . TRP A 1 343 ? -36.404 -12.606 0.503 1.00 41.20 522 TRP A N 1
ATOM 2429 C CA . TRP A 1 343 ? -35.808 -11.409 -0.063 1.00 41.58 522 TRP A CA 1
ATOM 2430 C C . TRP A 1 343 ? -36.937 -10.493 -0.542 1.00 42.14 522 TRP A C 1
ATOM 2431 O O . TRP A 1 343 ? -37.719 -10.889 -1.406 1.00 37.92 522 TRP A O 1
ATOM 2442 N N . ASN A 1 344 ? -37.052 -9.299 0.060 1.00 38.82 523 ASN A N 1
ATOM 2443 C CA . ASN A 1 344 ? -38.147 -8.364 -0.232 1.00 39.69 523 ASN A CA 1
ATOM 2444 C C . ASN A 1 344 ? -37.699 -7.340 -1.276 1.00 41.01 523 ASN A C 1
ATOM 2445 O O . ASN A 1 344 ? -36.517 -6.941 -1.305 1.00 39.18 523 ASN A O 1
ATOM 2450 N N . ASN A 1 345 ? -38.636 -6.910 -2.117 1.00 36.36 524 ASN A N 1
ATOM 2451 C CA . ASN A 1 345 ? -38.425 -5.816 -3.068 1.00 34.69 524 ASN A CA 1
ATOM 2452 C C . ASN A 1 345 ? -39.529 -4.774 -2.934 1.00 41.22 524 ASN A C 1
ATOM 2453 O O . ASN A 1 345 ? -40.703 -5.109 -2.768 1.00 37.86 524 ASN A O 1
ATOM 2458 N N . GLU A 1 346 ? -39.166 -3.507 -3.066 1.00 39.66 525 GLU A N 1
ATOM 2459 C CA . GLU A 1 346 ? -40.141 -2.456 -3.372 1.00 42.14 525 GLU A CA 1
ATOM 2460 C C . GLU A 1 346 ? -39.312 -1.334 -3.981 1.00 42.24 525 GLU A C 1
ATOM 2461 O O . GLU A 1 346 ? -38.107 -1.253 -3.708 1.00 40.44 525 GLU A O 1
ATOM 2467 N N . ASN A 1 347 ? -39.939 -0.506 -4.810 1.00 40.04 526 ASN A N 1
ATOM 2468 C CA . ASN A 1 347 ? -39.232 0.632 -5.443 1.00 39.52 526 ASN A CA 1
ATOM 2469 C C . ASN A 1 347 ? -39.741 2.005 -4.995 1.00 42.20 526 ASN A C 1
ATOM 2470 O O . ASN A 1 347 ? -40.884 2.141 -4.548 1.00 40.38 526 ASN A O 1
ATOM 2475 N N . VAL A 1 348 ? -38.918 3.036 -5.156 1.00 39.38 527 VAL A N 1
ATOM 2476 C CA . VAL A 1 348 ? -39.350 4.383 -4.772 1.00 44.53 527 VAL A CA 1
ATOM 2477 C C . VAL A 1 348 ? -39.328 5.276 -6.029 1.00 47.90 527 VAL A C 1
ATOM 2478 O O . VAL A 1 348 ? -38.648 4.953 -7.014 1.00 43.58 527 VAL A O 1
ATOM 2482 N N . VAL A 1 349 ? -40.096 6.364 -6.001 1.00 42.95 528 VAL A N 1
ATOM 2483 C CA . VAL A 1 349 ? -40.191 7.278 -7.147 1.00 41.64 528 VAL A CA 1
ATOM 2484 C C . VAL A 1 349 ? -39.493 8.578 -6.815 1.00 35.06 528 VAL A C 1
ATOM 2485 O O . VAL A 1 349 ? -39.609 9.075 -5.701 1.00 36.25 528 VAL A O 1
ATOM 2489 N N . ARG A 1 350 ? -38.760 9.138 -7.771 1.00 40.80 529 ARG A N 1
ATOM 2490 C CA . ARG A 1 350 ? -38.106 10.438 -7.559 1.00 36.98 529 ARG A CA 1
ATOM 2491 C C . ARG A 1 350 ? -38.662 11.407 -8.604 1.00 36.64 529 ARG A C 1
ATOM 2492 O O . ARG A 1 350 ? -39.161 10.964 -9.641 1.00 37.52 529 ARG A O 1
ATOM 2500 N N . TYR A 1 351 ? -38.533 12.696 -8.340 1.00 40.68 530 TYR A N 1
ATOM 2501 C CA . TYR A 1 351 ? -39.186 13.755 -9.114 1.00 47.90 530 TYR A CA 1
ATOM 2502 C C . TYR A 1 351 ? -38.169 14.810 -9.530 1.00 49.89 530 TYR A C 1
ATOM 2503 O O . TYR A 1 351 ? -37.134 14.963 -8.881 1.00 42.93 530 TYR A O 1
ATOM 2512 N N . GLY A 1 352 ? -38.477 15.549 -10.587 1.00 45.36 531 GLY A N 1
ATOM 2513 C CA . GLY A 1 352 ? -37.647 16.670 -11.014 1.00 44.67 531 GLY A CA 1
ATOM 2514 C C . GLY A 1 352 ? -38.393 17.980 -10.889 1.00 47.23 531 GLY A C 1
ATOM 2515 O O . GLY A 1 352 ? -39.570 18.015 -10.518 1.00 47.18 531 GLY A O 1
ATOM 2516 N N . GLY A 1 353 ? -37.710 19.083 -11.163 1.00 50.96 532 GLY A N 1
ATOM 2517 C CA . GLY A 1 353 ? -38.333 20.375 -11.013 1.00 50.61 532 GLY A CA 1
ATOM 2518 C C . GLY A 1 353 ? -37.451 21.389 -11.688 1.00 55.54 532 GLY A C 1
ATOM 2519 O O . GLY A 1 353 ? -36.255 21.148 -11.867 1.00 51.11 532 GLY A O 1
ATOM 2520 N N . GLY A 1 354 ? -38.047 22.503 -12.093 1.00 54.44 533 GLY A N 1
ATOM 2521 C CA . GLY A 1 354 ? -37.305 23.551 -12.763 1.00 55.33 533 GLY A CA 1
ATOM 2522 C C . GLY A 1 354 ? -38.119 24.825 -12.836 1.00 58.75 533 GLY A C 1
ATOM 2523 O O . GLY A 1 354 ? -39.348 24.822 -12.652 1.00 55.95 533 GLY A O 1
ATOM 2524 N N . SER A 1 355 ? -37.423 25.924 -13.110 1.00 52.93 534 SER A N 1
ATOM 2525 C CA . SER A 1 355 ? -38.050 27.219 -13.204 1.00 54.98 534 SER A CA 1
ATOM 2526 C C . SER A 1 355 ? -37.308 28.038 -14.252 1.00 55.10 534 SER A C 1
ATOM 2527 O O . SER A 1 355 ? -36.160 27.749 -14.575 1.00 55.51 534 SER A O 1
ATOM 2530 N N . ALA A 1 356 ? -37.977 29.041 -14.789 1.00 54.49 535 ALA A N 1
ATOM 2531 C CA . ALA A 1 356 ? -37.338 29.974 -15.708 1.00 55.54 535 ALA A CA 1
ATOM 2532 C C . ALA A 1 356 ? -38.191 31.213 -15.785 1.00 55.95 535 ALA A C 1
ATOM 2533 O O . ALA A 1 356 ? -39.399 31.138 -15.567 1.00 58.55 535 ALA A O 1
ATOM 2535 N N . ASP A 1 357 ? -37.563 32.355 -16.067 1.00 55.93 536 ASP A N 1
ATOM 2536 C CA . ASP A 1 357 ? -38.266 33.621 -16.263 1.00 65.16 536 ASP A CA 1
ATOM 2537 C C . ASP A 1 357 ? -37.432 34.409 -17.254 1.00 65.31 536 ASP A C 1
ATOM 2538 O O . ASP A 1 357 ? -36.227 34.179 -17.386 1.00 66.52 536 ASP A O 1
ATOM 2543 N N . GLY A 1 358 ? -38.062 35.352 -17.933 1.00 66.97 537 GLY A N 1
ATOM 2544 C CA . GLY A 1 358 ? -37.332 36.259 -18.799 1.00 63.80 537 GLY A CA 1
ATOM 2545 C C . GLY A 1 358 ? -37.840 37.663 -18.578 1.00 65.27 537 GLY A C 1
ATOM 2546 O O . GLY A 1 358 ? -38.937 37.845 -18.047 1.00 65.75 537 GLY A O 1
ATOM 2547 N N . ASP A 1 359 ? -37.050 38.651 -18.986 1.00 65.09 538 ASP A N 1
ATOM 2548 C CA . ASP A 1 359 ? -37.487 40.040 -18.973 1.00 74.76 538 ASP A CA 1
ATOM 2549 C C . ASP A 1 359 ? -38.396 40.340 -20.178 1.00 78.49 538 ASP A C 1
ATOM 2550 O O . ASP A 1 359 ? -38.221 39.765 -21.259 1.00 70.69 538 ASP A O 1
ATOM 2555 N N . SER A 1 360 ? -39.353 41.249 -19.997 1.00 85.57 539 SER A N 1
ATOM 2556 C CA . SER A 1 360 ? -40.246 41.657 -21.085 1.00 89.71 539 SER A CA 1
ATOM 2557 C C . SER A 1 360 ? -39.600 42.681 -22.009 1.00 89.15 539 SER A C 1
ATOM 2558 O O . SER A 1 360 ? -39.739 42.590 -23.229 1.00 89.84 539 SER A O 1
ATOM 2561 N N . ALA B 2 1 ? -36.553 -1.611 6.139 1.00 105.50 9 ALA Q N 1
ATOM 2562 C CA . ALA B 2 1 ? -36.862 -2.606 5.112 1.00 105.10 9 ALA Q CA 1
ATOM 2563 C C . ALA B 2 1 ? -35.620 -3.433 4.721 1.00 110.59 9 ALA Q C 1
ATOM 2564 O O . ALA B 2 1 ? -34.494 -2.922 4.756 1.00 114.27 9 ALA Q O 1
ATOM 2566 N N . SER B 2 2 ? -35.835 -4.704 4.355 1.00 105.80 10 SER Q N 1
ATOM 2567 C CA . SER B 2 2 ? -34.751 -5.649 4.015 1.00 93.47 10 SER Q CA 1
ATOM 2568 C C . SER B 2 2 ? -34.769 -6.048 2.527 1.00 83.76 10 SER Q C 1
ATOM 2569 O O . SER B 2 2 ? -35.607 -5.543 1.778 1.00 84.89 10 SER Q O 1
ATOM 2572 N N . GLY B 2 3 ? -33.865 -6.939 2.093 1.00 69.35 11 GLY Q N 1
ATOM 2573 C CA . GLY B 2 3 ? -33.771 -7.305 0.669 1.00 47.11 11 GLY Q CA 1
ATOM 2574 C C . GLY B 2 3 ? -33.052 -6.233 -0.146 1.00 43.79 11 GLY Q C 1
ATOM 2575 O O . GLY B 2 3 ? -31.906 -5.860 0.151 1.00 39.46 11 GLY Q O 1
ATOM 2576 N N . SER B 2 4 ? -33.719 -5.726 -1.174 1.00 39.07 12 SER Q N 1
ATOM 2577 C CA . SER B 2 4 ? -33.165 -4.659 -2.002 1.00 41.45 12 SER Q CA 1
ATOM 2578 C C . SER B 2 4 ? -34.317 -3.824 -2.520 1.00 44.37 12 SER Q C 1
ATOM 2579 O O . SER B 2 4 ? -35.465 -4.279 -2.529 1.00 43.07 12 SER Q O 1
ATOM 2582 N N . SER B 2 5 ? -34.018 -2.626 -3.009 1.00 40.95 13 SER Q N 1
ATOM 2583 C CA . SER B 2 5 ? -35.081 -1.745 -3.410 1.00 36.11 13 SER Q CA 1
ATOM 2584 C C . SER B 2 5 ? -34.582 -0.978 -4.607 1.00 36.61 13 SER Q C 1
ATOM 2585 O O . SER B 2 5 ? -33.376 -0.740 -4.722 1.00 40.31 13 SER Q O 1
ATOM 2588 N N . GLY B 2 6 ? -35.488 -0.687 -5.540 1.00 33.60 14 GLY Q N 1
ATOM 2589 C CA . GLY B 2 6 ? -35.100 0.049 -6.741 1.00 38.11 14 GLY Q CA 1
ATOM 2590 C C . GLY B 2 6 ? -35.591 1.472 -6.713 1.00 39.40 14 GLY Q C 1
ATOM 2591 O O . GLY B 2 6 ? -36.091 1.970 -5.692 1.00 39.80 14 GLY Q O 1
ATOM 2592 N N . THR B 2 7 ? -35.440 2.161 -7.845 1.00 40.73 15 THR Q N 1
ATOM 2593 C CA . THR B 2 7 ? -35.764 3.575 -7.861 1.00 37.79 15 THR Q CA 1
ATOM 2594 C C . THR B 2 7 ? -35.914 4.024 -9.329 1.00 35.63 15 THR Q C 1
ATOM 2595 O O . THR B 2 7 ? -35.255 3.483 -10.225 1.00 37.98 15 THR Q O 1
ATOM 2599 N N . GLY B 2 8 ? -36.808 4.975 -9.571 1.00 39.00 16 GLY Q N 1
ATOM 2600 C CA . GLY B 2 8 ? -37.077 5.430 -10.940 1.00 37.22 16 GLY Q CA 1
ATOM 2601 C C . GLY B 2 8 ? -37.853 6.732 -10.904 1.00 37.28 16 GLY Q C 1
ATOM 2602 O O . GLY B 2 8 ? -38.088 7.269 -9.828 1.00 40.09 16 GLY Q O 1
ATOM 2603 N N . SER B 2 9 ? -38.273 7.241 -12.060 1.00 38.14 17 SER Q N 1
ATOM 2604 C CA . SER B 2 9 ? -39.035 8.475 -12.081 1.00 38.08 17 SER Q CA 1
ATOM 2605 C C . SER B 2 9 ? -40.250 8.286 -12.975 1.00 40.91 17 SER Q C 1
ATOM 2606 O O . SER B 2 9 ? -40.136 7.679 -14.041 1.00 38.54 17 SER Q O 1
ATOM 2609 N N . THR B 2 10 ? -41.392 8.830 -12.554 1.00 42.41 18 THR Q N 1
ATOM 2610 C CA . THR B 2 10 ? -42.605 8.838 -13.374 1.00 48.54 18 THR Q CA 1
ATOM 2611 C C . THR B 2 10 ? -42.820 10.183 -14.037 1.00 49.38 18 THR Q C 1
ATOM 2612 O O . THR B 2 10 ? -43.892 10.441 -14.601 1.00 45.99 18 THR Q O 1
ATOM 2616 N N . GLY B 2 11 ? -41.829 11.062 -13.940 1.00 47.07 19 GLY Q N 1
ATOM 2617 C CA . GLY B 2 11 ? -41.915 12.339 -14.624 1.00 48.08 19 GLY Q CA 1
ATOM 2618 C C . GLY B 2 11 ? -42.975 13.223 -14.019 1.00 55.72 19 GLY Q C 1
ATOM 2619 O O . GLY B 2 11 ? -43.636 13.975 -14.732 1.00 54.60 19 GLY Q O 1
ATOM 2620 N N . ASN B 2 12 ? -43.141 13.112 -12.696 1.00 51.56 20 ASN Q N 1
ATOM 2621 C CA . ASN B 2 12 ? -44.063 13.972 -11.946 1.00 67.30 20 ASN Q CA 1
ATOM 2622 C C . ASN B 2 12 ? -45.539 13.783 -12.316 1.00 78.67 20 ASN Q C 1
ATOM 2623 O O . ASN B 2 12 ? -46.289 14.758 -12.431 1.00 79.70 20 ASN Q O 1
ATOM 2628 N N . GLN B 2 13 ? -45.943 12.526 -12.493 1.00 84.61 21 GLN Q N 1
ATOM 2629 C CA . GLN B 2 13 ? -47.335 12.192 -12.784 1.00 89.68 21 GLN Q CA 1
ATOM 2630 C C . GLN B 2 13 ? -47.891 11.211 -11.761 1.00 89.94 21 GLN Q C 1
ATOM 2631 O O . GLN B 2 13 ? -47.158 10.381 -11.227 1.00 90.50 21 GLN Q O 1
#

Secondary structure (DSSP, 8-state):
--S--B-GGGEEEES---S-SEE-TTBT--B--EEEEESS---TT-EEEEE--TTEESSBTB--GGGTT--EEEEE-TT--EEEEEEEETTTTEEEEEE-GGGTT-EEEEEEEE--BEE-TTTS-SSEEEE---EETT----EEEE-PPPS--B-SSTT--BEEEEEEEE--SSSS-EEEEEEEESTT---EEEEEEEEESSSS-GGG--EE-STTT-EEEEEEES-GGGS-SS----TT-TTEEE-GGG-TTTEE--STTEEEEEEEEE-S-EEEEEEEEE-SS----EEEEEEEEE-TTTS---EEEEEEEEEEEE--EEEEEEE-/--SEEEEEE-S--

Radius of gyration: 23.0 Å; Cα contacts (8 Å, |Δi|>4): 999; chains: 2; bounding box: 39×77×42 Å

InterPro domains:
  IPR005877 YSIRK Gram-positive signal peptide [PF04650] (10-35)
  IPR005877 YSIRK Gram-positive signal peptide [TIGR01168] (1-47)
  IPR008966 Adhesion domain superfamily [SSF49401] (212-359)
  IPR008966 Adhesion domain superfamily [SSF49401] (365-542)
  IPR011252 Fibrogen-binding domain 1 [G3DSA:2.60.40.1280] (212-360)
  IPR011266 Fibrinogen-binding domain 2 [PF10425] (374-524)
  IPR019931 LPXTG cell wall anchor motif [PF00746] (827-868)
  IPR019931 LPXTG cell wall anchor motif [PS50847] (834-872)
  IPR041171 SDR-like Ig domain [PF17961] (233-338)
  IPR050972 Serine-aspartate repeat-containing protein-like [PTHR34403] (9-687)

Solvent-accessible surface area: 15125 Å² total

CATH classification: 2.60.40.1280 (+1 more: 2.60.40.1290)

B-factor: mean 51.15, std 12.53, range [31.78, 119.68]